Protein AF-A0A7X5L2N1-F1 (afdb_monomer)

Secondary structure (DSSP, 8-state):
-GGGTSPP-HHHHHHHHTT--S--PPPPGGGGSHHHHHHHHHHHHHHHHH--HHHHHHH-HHHHHHHHHHS----TTTTT-GGGS-HHHHHHHHHHHHHHHHHHHHHHHHHHTTTTTT--HHHHHHHHHHHHHHHHHHHHHHTSTTTTTTTHHHHHHHHHHHHHHHHHTTHHHHHHHHHHHHHHHHS-----------------------HHHHHHHHHHHHHHTTTSHHHHHHHHHHH----

Solvent-accessible surface area (backbone atoms only — not comparable to full-atom values): 13929 Å² total; per-residue (Å²): 120,66,76,54,76,49,78,75,53,51,67,61,35,49,59,51,38,75,69,62,76,92,69,80,72,67,83,35,77,56,74,75,37,71,54,41,43,52,51,49,51,47,49,52,61,46,42,75,75,70,60,49,71,65,55,39,72,76,58,20,64,42,33,53,45,44,40,58,35,54,47,83,61,56,50,87,83,44,60,92,48,76,90,52,64,58,64,69,60,48,51,50,42,43,52,49,52,38,51,52,54,33,45,54,50,47,51,44,60,39,22,64,61,24,70,38,65,80,60,51,68,69,48,55,51,51,47,51,50,43,50,54,50,34,52,50,53,39,51,58,40,39,73,39,101,52,27,82,82,39,33,34,56,44,53,51,39,52,55,52,42,51,55,51,47,38,59,68,68,38,40,70,60,52,53,50,52,52,50,52,52,53,52,62,69,69,48,81,76,76,86,71,88,68,94,70,80,91,72,84,72,76,71,80,68,58,74,29,68,41,60,69,62,52,48,55,51,51,53,51,36,36,69,39,30,87,45,29,44,40,59,29,45,50,52,52,63,73,63,52,81,85,122

Nearest PDB structures (foldseek):
  8to0-assembly1_b  TM=2.028E-01  e=7.915E+00  Mus musculus

pLDDT: mean 82.86, std 16.56, range [33.72, 98.69]

Mean predicted aligned error: 8.3 Å

Structure (mmCIF, N/CA/C/O backbone):
data_AF-A0A7X5L2N1-F1
#
_entry.id   AF-A0A7X5L2N1-F1
#
loop_
_atom_site.group_PDB
_atom_site.id
_atom_site.type_symbol
_atom_site.label_atom_id
_atom_site.label_alt_id
_atom_site.label_comp_id
_atom_site.label_asym_id
_atom_site.label_entity_id
_atom_site.label_seq_id
_atom_site.pdbx_PDB_ins_code
_atom_site.Cartn_x
_atom_site.Cartn_y
_atom_site.Cartn_z
_atom_site.occupancy
_atom_site.B_iso_or_equiv
_atom_site.auth_seq_id
_atom_site.auth_comp_id
_atom_site.auth_asym_id
_atom_site.auth_atom_id
_atom_site.pdbx_PDB_model_num
ATOM 1 N N . MET A 1 1 ? 4.883 -11.798 -14.244 1.00 58.28 1 MET A N 1
ATOM 2 C CA . MET A 1 1 ? 4.720 -10.540 -15.022 1.00 58.28 1 MET A CA 1
ATOM 3 C C . MET A 1 1 ? 3.244 -10.202 -15.152 1.00 58.28 1 MET A C 1
ATOM 5 O O . MET A 1 1 ? 2.875 -9.064 -14.893 1.00 58.28 1 MET A O 1
ATOM 9 N N . ASP A 1 2 ? 2.416 -11.198 -15.470 1.00 61.97 2 ASP A N 1
ATOM 10 C CA . ASP A 1 2 ? 0.971 -11.035 -15.673 1.00 61.97 2 ASP A CA 1
ATOM 11 C C . ASP A 1 2 ? 0.224 -10.557 -14.425 1.00 61.97 2 ASP A C 1
ATOM 13 O O . ASP A 1 2 ? -0.659 -9.710 -14.527 1.00 61.97 2 ASP A O 1
ATOM 17 N N . GLU A 1 3 ? 0.670 -10.965 -13.235 1.00 75.12 3 GLU A N 1
ATOM 18 C CA . GLU A 1 3 ? 0.112 -10.515 -11.954 1.00 75.12 3 GLU A CA 1
ATOM 19 C C . GLU A 1 3 ? 0.118 -8.992 -11.733 1.00 75.12 3 GLU A C 1
ATOM 21 O O . GLU A 1 3 ? -0.672 -8.487 -10.939 1.00 75.12 3 GLU A O 1
ATOM 26 N N . ILE A 1 4 ? 0.993 -8.237 -12.409 1.00 82.12 4 ILE A N 1
ATOM 27 C CA . ILE A 1 4 ? 1.023 -6.764 -12.320 1.00 82.12 4 ILE A CA 1
ATOM 28 C C . ILE A 1 4 ? -0.183 -6.150 -13.046 1.00 82.12 4 ILE A C 1
ATOM 30 O O . ILE A 1 4 ? -0.666 -5.075 -12.678 1.00 82.12 4 ILE A O 1
ATOM 34 N N . LEU A 1 5 ? -0.642 -6.811 -14.110 1.00 82.75 5 LEU A N 1
ATOM 35 C CA . LEU A 1 5 ? -1.713 -6.332 -14.978 1.00 82.75 5 LEU A CA 1
ATOM 36 C C . LEU A 1 5 ? -3.089 -6.820 -14.527 1.00 82.75 5 LEU A C 1
ATOM 38 O O . LEU A 1 5 ? -4.087 -6.198 -14.902 1.00 82.75 5 LEU A O 1
ATOM 42 N N . THR A 1 6 ? -3.145 -7.877 -13.715 1.00 85.94 6 THR A N 1
ATOM 43 C CA . THR A 1 6 ? -4.398 -8.368 -13.147 1.00 85.94 6 THR A CA 1
ATOM 44 C C . THR A 1 6 ? -4.961 -7.395 -12.102 1.00 85.94 6 THR A C 1
ATOM 46 O O . THR A 1 6 ? -4.208 -6.685 -11.416 1.00 85.94 6 THR A O 1
ATOM 49 N N . PRO A 1 7 ? -6.298 -7.305 -11.987 1.00 85.00 7 PRO A N 1
ATOM 50 C CA . PRO A 1 7 ? -6.942 -6.632 -10.866 1.00 85.00 7 PRO A CA 1
ATOM 51 C C . PRO A 1 7 ? -6.503 -7.221 -9.521 1.00 85.00 7 PRO A C 1
ATOM 53 O O . PRO A 1 7 ? -5.998 -8.342 -9.446 1.00 85.00 7 PRO A O 1
ATOM 56 N N . LEU A 1 8 ? -6.701 -6.452 -8.450 1.00 88.75 8 LEU A N 1
ATOM 57 C CA . LEU A 1 8 ? -6.576 -6.983 -7.097 1.00 88.75 8 LEU A CA 1
ATOM 58 C C . LEU A 1 8 ? -7.578 -8.138 -6.934 1.00 88.75 8 LEU A C 1
ATOM 60 O O . LEU A 1 8 ? -8.712 -8.025 -7.385 1.00 88.75 8 LEU A O 1
ATOM 64 N N . ASN A 1 9 ? -7.158 -9.236 -6.313 1.00 91.19 9 ASN A N 1
ATOM 65 C CA . ASN A 1 9 ? -8.031 -10.354 -5.970 1.00 91.19 9 ASN A CA 1
ATOM 66 C C . ASN A 1 9 ? -7.909 -10.593 -4.465 1.00 91.19 9 ASN A C 1
ATOM 68 O O . ASN A 1 9 ? -7.005 -11.293 -4.013 1.00 91.19 9 ASN A O 1
ATOM 72 N N . HIS A 1 10 ? -8.769 -9.940 -3.682 1.00 90.81 10 HIS A N 1
ATOM 73 C CA . HIS A 1 10 ? -8.670 -9.962 -2.222 1.00 90.81 10 HIS A CA 1
ATOM 74 C C . HIS A 1 10 ? -8.853 -11.383 -1.659 1.00 90.81 10 HIS A C 1
ATOM 76 O O . HIS A 1 10 ? -8.155 -11.748 -0.722 1.00 90.81 10 HIS A O 1
ATOM 82 N N . ARG A 1 11 ? -9.693 -12.223 -2.283 1.00 90.56 11 ARG A N 1
ATOM 83 C CA . ARG A 1 11 ? -9.924 -13.610 -1.841 1.00 90.56 11 ARG A CA 1
ATOM 84 C C . ARG A 1 11 ? -8.684 -14.475 -2.011 1.00 90.56 11 ARG A C 1
ATOM 86 O O . ARG A 1 11 ? -8.309 -15.221 -1.112 1.00 90.56 11 ARG A O 1
ATOM 93 N N . GLU A 1 12 ? -8.033 -14.360 -3.165 1.00 89.25 12 GLU A N 1
ATOM 94 C CA . GLU A 1 12 ? -6.758 -15.033 -3.417 1.00 89.25 12 GLU A CA 1
ATOM 95 C C . GLU A 1 12 ? -5.673 -14.532 -2.463 1.00 89.25 12 GLU A C 1
ATOM 97 O O . GLU A 1 12 ? -4.892 -15.334 -1.952 1.00 89.25 12 GLU A O 1
ATOM 102 N N . ILE A 1 13 ? -5.662 -13.226 -2.175 1.00 89.06 13 ILE A N 1
ATOM 103 C CA . ILE A 1 13 ? -4.716 -12.642 -1.228 1.00 89.06 13 ILE A CA 1
ATOM 104 C C . ILE A 1 13 ? -4.897 -13.225 0.167 1.00 89.06 13 ILE A C 1
ATOM 106 O O . ILE A 1 13 ? -3.939 -13.745 0.729 1.00 89.06 13 ILE A O 1
ATOM 110 N N . GLU A 1 14 ? -6.113 -13.206 0.706 1.00 87.94 14 GLU A N 1
ATOM 111 C CA . GLU A 1 14 ? -6.407 -13.762 2.029 1.00 87.94 14 GLU A CA 1
ATOM 112 C C . GLU A 1 14 ? -6.118 -15.266 2.093 1.00 87.94 14 GLU A C 1
ATOM 114 O O . GLU A 1 14 ? -5.539 -15.757 3.064 1.00 87.94 14 GLU A O 1
ATOM 119 N N . TYR A 1 15 ? -6.485 -16.011 1.046 1.00 89.12 15 TYR A N 1
ATOM 120 C CA . TYR A 1 15 ? -6.221 -17.444 0.960 1.00 89.12 15 TYR A CA 1
ATOM 121 C C . TYR A 1 15 ? -4.723 -17.759 0.989 1.00 89.12 15 TYR A C 1
ATOM 123 O O . TYR A 1 15 ? -4.286 -18.630 1.743 1.00 89.12 15 TYR A O 1
ATOM 131 N N . ASN A 1 16 ? -3.931 -17.046 0.186 1.00 87.94 16 ASN A N 1
ATOM 132 C CA . ASN A 1 16 ? -2.490 -17.249 0.116 1.00 87.94 16 ASN A CA 1
ATOM 133 C C . ASN A 1 16 ? -1.805 -16.761 1.394 1.00 87.94 16 ASN A C 1
ATOM 135 O O . ASN A 1 16 ? -0.966 -17.472 1.942 1.00 87.94 16 ASN A O 1
ATOM 139 N N . ALA A 1 17 ? -2.205 -15.603 1.921 1.00 85.62 17 ALA A N 1
ATOM 140 C CA . ALA A 1 17 ? -1.623 -15.015 3.120 1.00 85.62 17 ALA A CA 1
ATOM 141 C C . ALA A 1 17 ? -1.777 -15.906 4.361 1.00 85.62 17 ALA A C 1
ATOM 143 O O . ALA A 1 17 ? -0.850 -15.960 5.166 1.00 85.62 17 ALA A O 1
ATOM 144 N N . LYS A 1 18 ? -2.890 -16.645 4.492 1.00 84.62 18 LYS A N 1
ATOM 145 C CA . LYS A 1 18 ? -3.112 -17.628 5.573 1.00 84.62 18 LYS A CA 1
ATOM 146 C C . LYS A 1 18 ? -2.169 -18.835 5.513 1.00 84.62 18 LYS A C 1
ATOM 148 O O . LYS A 1 18 ? -1.965 -19.497 6.525 1.00 84.62 18 LYS A O 1
ATOM 153 N N . LYS A 1 19 ? -1.617 -19.147 4.337 1.00 85.19 19 LYS A N 1
ATOM 154 C CA . LYS A 1 19 ? -0.712 -20.288 4.121 1.00 85.19 19 LYS A CA 1
ATOM 155 C C . LYS A 1 19 ? 0.765 -19.926 4.218 1.00 85.19 19 LYS A C 1
ATOM 157 O O . LYS A 1 19 ? 1.605 -20.823 4.219 1.00 85.19 19 LYS A O 1
ATOM 162 N N . LEU A 1 20 ? 1.090 -18.637 4.239 1.00 81.81 20 LEU A N 1
ATOM 163 C CA . LEU A 1 20 ? 2.469 -18.181 4.332 1.00 81.81 20 LEU A CA 1
ATOM 164 C C . LEU A 1 20 ? 3.010 -18.448 5.743 1.00 81.81 20 LEU A C 1
ATOM 166 O O . LEU A 1 20 ? 2.423 -18.029 6.737 1.00 81.81 20 LEU A O 1
ATOM 170 N N . SER A 1 21 ? 4.153 -19.125 5.813 1.00 71.00 21 SER A N 1
ATOM 171 C CA . SER A 1 21 ? 4.959 -19.310 7.024 1.00 71.00 21 SER A CA 1
ATOM 172 C C . SER A 1 21 ? 6.306 -18.597 6.865 1.00 71.00 21 SER A C 1
ATOM 174 O O . SER A 1 21 ? 6.847 -18.587 5.761 1.00 71.00 21 SER A O 1
ATOM 176 N N . GLY A 1 22 ? 6.875 -18.048 7.945 1.00 63.72 22 GLY A N 1
ATOM 177 C CA . GLY A 1 22 ? 8.195 -17.389 7.918 1.00 63.72 22 GLY A CA 1
ATOM 178 C C . GLY A 1 22 ? 8.206 -15.991 7.282 1.00 63.72 22 GLY A C 1
ATOM 179 O O . GLY A 1 22 ? 9.245 -15.503 6.852 1.00 63.72 22 GLY A O 1
ATOM 180 N N . CYS A 1 23 ? 7.043 -15.350 7.192 1.00 67.38 23 CYS A N 1
ATOM 181 C CA . CYS A 1 23 ? 6.845 -14.012 6.639 1.00 67.38 23 CYS A CA 1
ATOM 182 C C . CYS A 1 23 ? 6.885 -12.937 7.740 1.00 67.38 23 CYS A C 1
ATOM 184 O O . CYS A 1 23 ? 5.941 -12.154 7.887 1.00 67.38 23 CYS A O 1
ATOM 186 N N . ASP A 1 24 ? 7.951 -12.930 8.537 1.00 79.69 24 ASP A N 1
ATOM 187 C CA . ASP A 1 24 ? 8.100 -12.000 9.656 1.00 79.69 24 ASP A CA 1
ATOM 188 C C . ASP A 1 24 ? 8.450 -10.609 9.116 1.00 79.69 24 ASP A C 1
ATOM 190 O O . ASP A 1 24 ? 9.612 -10.260 8.894 1.00 79.69 24 ASP A O 1
ATOM 194 N N . ILE A 1 25 ? 7.413 -9.817 8.838 1.00 84.25 25 ILE A N 1
ATOM 195 C CA . ILE A 1 25 ? 7.576 -8.395 8.544 1.00 84.25 25 ILE A CA 1
ATOM 196 C C . ILE A 1 25 ? 8.092 -7.740 9.831 1.00 84.25 25 ILE A C 1
ATOM 198 O O . ILE A 1 25 ? 7.445 -7.895 10.868 1.00 84.25 25 ILE A O 1
ATOM 202 N N . PRO A 1 26 ? 9.216 -7.000 9.793 1.00 85.75 26 PRO A N 1
ATOM 203 C CA . PRO A 1 26 ? 9.698 -6.281 10.960 1.00 85.75 26 PRO A CA 1
ATOM 204 C C . PRO A 1 26 ? 8.614 -5.379 11.541 1.00 85.75 26 PRO A C 1
ATOM 206 O O . PRO A 1 26 ? 7.886 -4.719 10.792 1.00 85.75 26 PRO A O 1
ATOM 209 N N . ASP A 1 27 ? 8.560 -5.307 12.870 1.00 80.44 27 ASP A N 1
ATOM 210 C CA . ASP A 1 27 ? 7.613 -4.437 13.550 1.00 80.44 27 ASP A CA 1
ATOM 211 C C . ASP A 1 27 ? 7.752 -3.005 13.042 1.00 80.44 27 ASP A C 1
ATOM 213 O O . ASP A 1 27 ? 8.809 -2.365 13.117 1.00 80.44 27 ASP A O 1
ATOM 217 N N . SER A 1 28 ? 6.637 -2.489 12.535 1.00 82.38 28 SER A N 1
ATOM 218 C CA . SER A 1 28 ? 6.531 -1.090 12.172 1.00 82.38 28 SER A CA 1
ATOM 219 C C . SER A 1 28 ? 6.857 -0.209 13.369 1.00 82.38 28 SER A C 1
ATOM 221 O O . SER A 1 28 ? 6.520 -0.534 14.510 1.00 82.38 28 SER A O 1
ATOM 223 N N . PHE A 1 29 ? 7.445 0.964 13.115 1.00 80.00 29 PHE A N 1
ATOM 224 C CA . PHE A 1 29 ? 7.686 1.958 14.167 1.00 80.00 29 PHE A CA 1
ATOM 225 C C . PHE A 1 29 ? 6.396 2.312 14.927 1.00 80.00 29 PHE A C 1
ATOM 227 O O . PHE A 1 29 ? 6.449 2.730 16.081 1.00 80.00 29 PHE A O 1
ATOM 234 N N . LEU A 1 30 ? 5.250 2.101 14.280 1.00 78.19 30 LEU A N 1
ATOM 235 C CA . LEU A 1 30 ? 3.920 2.245 14.840 1.00 78.19 30 LEU A CA 1
ATOM 236 C C . LEU A 1 30 ? 3.730 1.409 16.108 1.00 78.19 30 LEU A C 1
ATOM 238 O O . LEU A 1 30 ? 3.205 1.921 17.085 1.00 78.19 30 LEU A O 1
ATOM 242 N N . TYR A 1 31 ? 4.257 0.188 16.180 1.00 73.44 31 TYR A N 1
ATOM 243 C CA . TYR A 1 31 ? 4.130 -0.647 17.377 1.00 73.44 31 TYR A CA 1
ATOM 244 C C . TYR A 1 31 ? 4.977 -0.173 18.564 1.00 73.44 31 TYR A C 1
ATOM 246 O O . TYR A 1 31 ? 4.949 -0.813 19.611 1.00 73.44 31 TYR A O 1
ATOM 254 N N . LYS A 1 32 ? 5.723 0.936 18.453 1.00 78.50 32 LYS A N 1
ATOM 255 C CA . LYS A 1 32 ? 6.469 1.531 19.576 1.00 78.50 32 LYS A CA 1
ATOM 256 C C . LYS A 1 32 ? 5.635 2.507 20.415 1.00 78.50 32 LYS A C 1
ATOM 258 O O . LYS A 1 32 ? 6.048 2.819 21.525 1.00 78.50 32 LYS A O 1
ATOM 263 N N . SER A 1 33 ? 4.496 2.986 19.909 1.00 81.44 33 SER A N 1
ATOM 264 C CA . SER A 1 33 ? 3.595 3.908 20.619 1.00 81.44 33 SER A CA 1
ATOM 265 C C . SER A 1 33 ? 2.393 3.154 21.188 1.00 81.44 33 SER A C 1
ATOM 267 O O . SER A 1 33 ? 1.741 2.393 20.473 1.00 81.44 33 SER A O 1
ATOM 269 N N . ASP A 1 34 ? 2.060 3.401 22.456 1.00 83.50 34 ASP A N 1
ATOM 270 C CA . ASP A 1 34 ? 0.873 2.814 23.091 1.00 83.50 34 ASP A CA 1
ATOM 271 C C . ASP A 1 34 ? -0.421 3.273 22.406 1.00 83.50 34 ASP A C 1
ATOM 273 O O . ASP A 1 34 ? -1.343 2.484 22.217 1.00 83.50 34 ASP A O 1
ATOM 277 N N . GLN A 1 35 ? -0.473 4.528 21.950 1.00 82.38 35 GLN A N 1
ATOM 278 C CA . GLN A 1 35 ? -1.615 5.085 21.224 1.00 82.38 35 GLN A CA 1
ATOM 279 C C . GLN A 1 35 ? -1.808 4.421 19.858 1.00 82.38 35 GLN A C 1
ATOM 281 O O . GLN A 1 35 ? -2.935 4.171 19.435 1.00 82.38 35 GLN A O 1
ATOM 286 N N . ALA A 1 36 ? -0.710 4.125 19.165 1.00 83.38 36 ALA A N 1
ATOM 287 C CA . ALA A 1 36 ? -0.747 3.405 17.902 1.00 83.38 36 ALA A CA 1
ATOM 288 C C . ALA A 1 36 ? -1.234 1.961 18.089 1.00 83.38 36 ALA A C 1
ATOM 290 O O . ALA A 1 36 ? -2.089 1.513 17.329 1.00 83.38 36 ALA A O 1
ATOM 291 N N . ARG A 1 37 ? -0.755 1.256 19.129 1.00 84.81 37 ARG A N 1
ATOM 292 C CA . ARG A 1 37 ? -1.276 -0.075 19.490 1.00 84.81 37 ARG A CA 1
ATOM 293 C C . ARG A 1 37 ? -2.769 -0.016 19.784 1.00 84.81 37 ARG A C 1
ATOM 295 O O . ARG A 1 37 ? -3.522 -0.749 19.161 1.00 84.81 37 ARG A O 1
ATOM 302 N N . ALA A 1 38 ? -3.203 0.931 20.615 1.00 85.44 38 ALA A N 1
ATOM 303 C CA . ALA A 1 38 ? -4.615 1.117 20.933 1.00 85.44 38 ALA A CA 1
ATOM 304 C C . ALA A 1 38 ? -5.482 1.361 19.682 1.00 85.44 38 ALA A C 1
ATOM 306 O O . ALA A 1 38 ? -6.591 0.838 19.599 1.00 85.44 38 ALA A O 1
ATOM 307 N N . LEU A 1 39 ? -4.986 2.112 18.689 1.00 86.44 39 LEU A N 1
ATOM 308 C CA . LEU A 1 39 ? -5.696 2.311 17.423 1.00 86.44 39 LEU A CA 1
ATOM 309 C C . LEU A 1 39 ? -5.842 1.002 16.635 1.00 86.44 39 LEU A C 1
ATOM 311 O O . LEU A 1 39 ? -6.938 0.702 16.167 1.00 86.44 39 LEU A O 1
ATOM 315 N N . PHE A 1 40 ? -4.769 0.228 16.46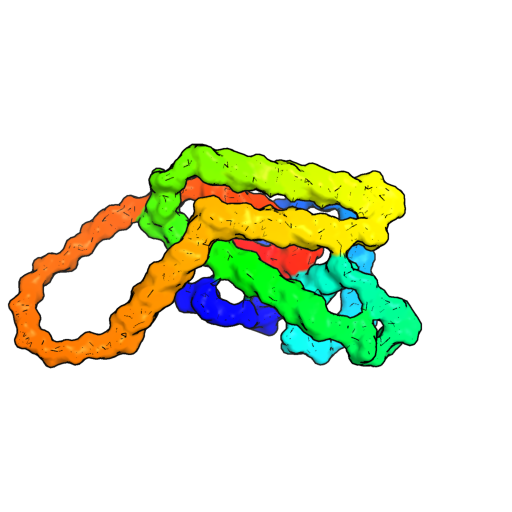8 1.00 87.44 40 PHE A N 1
ATOM 316 C CA . PHE A 1 40 ? -4.834 -1.020 15.697 1.00 87.44 40 PHE A CA 1
ATOM 317 C C . PHE A 1 40 ? -5.582 -2.132 16.437 1.00 87.44 40 PHE A C 1
ATOM 319 O O . PHE A 1 40 ? -6.314 -2.893 15.804 1.00 87.44 40 PHE A O 1
ATOM 326 N N . ASP A 1 41 ? -5.502 -2.165 17.767 1.00 87.25 41 ASP A N 1
ATOM 327 C CA . ASP A 1 41 ? -6.343 -3.017 18.606 1.00 87.25 41 ASP A CA 1
ATOM 328 C C . ASP A 1 41 ? -7.816 -2.645 18.435 1.00 87.25 41 ASP A C 1
ATOM 330 O O . ASP A 1 41 ? -8.656 -3.524 18.245 1.00 87.25 41 ASP A O 1
ATOM 334 N N . TRP A 1 42 ? -8.137 -1.348 18.413 1.00 87.12 42 TRP A N 1
ATOM 335 C CA . TRP A 1 42 ? -9.488 -0.875 18.125 1.00 87.12 42 TRP A CA 1
ATOM 336 C C . TRP A 1 42 ? -9.945 -1.292 16.720 1.00 87.12 42 TRP A C 1
ATOM 338 O O . TRP A 1 42 ? -11.057 -1.798 16.585 1.00 87.12 42 TRP A O 1
ATOM 348 N N . VAL A 1 43 ? -9.106 -1.171 15.682 1.00 88.69 43 VAL A N 1
ATOM 349 C CA . VAL A 1 43 ? -9.442 -1.642 14.321 1.00 88.69 43 VAL A CA 1
ATOM 350 C C . VAL A 1 43 ? -9.741 -3.142 14.324 1.00 88.69 43 VAL A C 1
ATOM 352 O O . VAL A 1 43 ? -10.732 -3.567 13.736 1.00 88.69 43 VAL A O 1
ATOM 355 N N . SER A 1 44 ? -8.921 -3.938 15.012 1.00 87.25 44 SER A N 1
ATOM 356 C CA . SER A 1 44 ? -9.102 -5.388 15.126 1.00 87.25 44 SER A CA 1
ATOM 357 C C . SER A 1 44 ? -10.405 -5.754 15.849 1.00 87.25 44 SER A C 1
ATOM 359 O O . SER A 1 44 ? -11.197 -6.550 15.345 1.00 87.25 44 SER A O 1
ATOM 361 N N . GLN A 1 45 ? -10.671 -5.119 16.996 1.00 86.75 45 GLN A N 1
ATOM 362 C CA . GLN A 1 45 ? -11.858 -5.370 17.819 1.00 86.75 45 GLN A CA 1
ATOM 363 C C . GLN A 1 45 ? -13.160 -4.897 17.170 1.00 86.75 45 GLN A C 1
ATOM 365 O O . GLN A 1 45 ? -14.199 -5.517 17.372 1.00 86.75 45 GLN A O 1
ATOM 370 N N . ASN A 1 46 ? -13.140 -3.786 16.433 1.00 85.06 46 ASN A N 1
ATOM 371 C CA . ASN A 1 46 ? -14.328 -3.323 15.717 1.00 85.06 46 ASN A CA 1
ATOM 372 C C . ASN A 1 46 ? -14.543 -4.156 14.460 1.00 85.06 46 ASN A C 1
ATOM 374 O O . ASN A 1 46 ? -15.667 -4.571 14.208 1.00 85.06 46 ASN A O 1
ATOM 378 N N . GLY A 1 47 ? -13.472 -4.471 13.726 1.00 86.06 47 GLY A N 1
ATOM 379 C CA . GLY A 1 47 ? -13.536 -5.336 12.554 1.00 86.06 47 GLY A CA 1
ATOM 380 C C . GLY A 1 47 ? -14.176 -6.689 12.855 1.00 86.06 47 GLY A C 1
ATOM 381 O O . GLY A 1 47 ? -15.082 -7.098 12.143 1.00 86.06 47 GLY A O 1
ATOM 382 N N . SER A 1 48 ? -13.806 -7.342 13.961 1.00 84.06 48 SER A N 1
ATOM 383 C CA . SER A 1 48 ? -14.409 -8.627 14.352 1.00 84.06 48 SER A CA 1
ATOM 384 C C . SER A 1 48 ? -15.900 -8.555 14.703 1.00 84.06 48 SER A C 1
ATOM 386 O O . SER A 1 48 ? -16.562 -9.589 14.717 1.00 84.06 48 SER A O 1
ATOM 388 N N . LYS A 1 49 ? -16.431 -7.363 14.997 1.00 83.94 49 LYS A N 1
ATOM 389 C CA . LYS A 1 49 ? -17.856 -7.145 15.277 1.00 83.94 49 LYS A CA 1
ATOM 390 C C . LYS A 1 49 ? -18.658 -6.771 14.031 1.00 83.94 49 LYS A C 1
ATOM 392 O O . LYS A 1 49 ? -19.835 -7.103 13.968 1.00 83.94 49 LYS A O 1
ATOM 397 N N . VAL A 1 50 ? -18.051 -6.026 13.104 1.00 83.75 50 VAL A N 1
ATOM 398 C CA . VAL A 1 50 ? -18.767 -5.344 12.007 1.00 83.75 50 VAL A CA 1
ATOM 399 C C . VAL A 1 50 ? -18.451 -5.886 10.615 1.00 83.75 50 VAL A C 1
ATOM 401 O O . VAL A 1 50 ? -19.140 -5.519 9.671 1.00 83.75 50 VAL A O 1
ATOM 404 N N . PHE A 1 51 ? -17.413 -6.712 10.456 1.00 89.06 51 PHE A N 1
ATOM 405 C CA . PHE A 1 51 ? -17.093 -7.353 9.179 1.00 89.06 51 PHE A CA 1
ATOM 406 C C . PHE A 1 51 ? -17.818 -8.697 9.105 1.00 89.06 51 PHE A C 1
ATOM 408 O O . PHE A 1 51 ? -17.328 -9.697 9.630 1.00 89.06 51 PHE A O 1
ATOM 415 N N . ASP A 1 52 ? -18.995 -8.706 8.488 1.00 88.12 52 ASP A N 1
ATOM 416 C CA . ASP A 1 52 ? -19.687 -9.949 8.154 1.00 88.12 52 ASP A CA 1
ATOM 417 C C . ASP A 1 52 ? -19.065 -10.645 6.928 1.00 88.12 52 ASP A C 1
ATOM 419 O O . ASP A 1 52 ? -18.186 -10.106 6.243 1.00 88.12 52 ASP A O 1
ATOM 423 N N . ASP A 1 53 ? -19.506 -11.879 6.678 1.00 90.06 53 ASP A N 1
ATOM 424 C CA . ASP A 1 53 ? -18.972 -12.716 5.603 1.00 90.06 53 ASP A CA 1
ATOM 425 C C . ASP A 1 53 ? -19.215 -12.108 4.213 1.00 90.06 53 ASP A C 1
ATOM 427 O O . ASP A 1 53 ? -18.358 -12.256 3.340 1.00 90.06 53 ASP A O 1
ATOM 431 N N . ASP A 1 54 ? -20.324 -11.391 4.007 1.00 89.12 54 ASP A N 1
ATOM 432 C CA . ASP A 1 54 ? -20.665 -10.777 2.720 1.00 89.12 54 ASP A CA 1
ATOM 433 C C . ASP A 1 54 ? -19.743 -9.584 2.424 1.00 89.12 54 ASP A C 1
ATOM 435 O O . ASP A 1 54 ? -19.142 -9.506 1.350 1.00 89.12 54 ASP A O 1
ATOM 439 N N . LEU A 1 55 ? -19.511 -8.704 3.404 1.00 88.88 55 LEU A N 1
ATOM 440 C CA . LEU A 1 55 ? -18.563 -7.592 3.285 1.00 88.88 55 LEU A CA 1
ATOM 441 C C . LEU A 1 55 ? -17.134 -8.081 3.034 1.00 88.88 55 LEU A C 1
ATOM 443 O O . LEU A 1 55 ? -16.417 -7.520 2.197 1.00 88.88 55 LEU A O 1
ATOM 447 N N . ILE A 1 56 ? -16.702 -9.123 3.749 1.00 91.44 56 ILE A N 1
ATOM 448 C CA . ILE A 1 56 ? -15.383 -9.733 3.537 1.00 91.44 56 ILE A CA 1
ATOM 449 C C . ILE A 1 56 ? -15.313 -10.339 2.132 1.00 91.44 56 ILE A C 1
ATOM 451 O O . ILE A 1 56 ? -14.312 -10.161 1.436 1.00 91.44 56 ILE A O 1
ATOM 455 N N . MET A 1 57 ? -16.376 -11.013 1.694 1.00 90.50 57 MET A N 1
ATOM 456 C CA . MET A 1 57 ? -16.462 -11.637 0.380 1.00 90.50 57 MET A CA 1
ATOM 457 C C . MET A 1 57 ? -16.444 -10.618 -0.772 1.00 90.50 57 MET A C 1
ATOM 459 O O . MET A 1 57 ? -15.930 -10.946 -1.850 1.00 90.50 57 MET A O 1
ATOM 463 N N . ASP A 1 58 ? -16.981 -9.418 -0.570 1.00 90.00 58 ASP A N 1
ATOM 464 C CA . ASP A 1 58 ? -17.073 -8.382 -1.601 1.00 90.00 58 ASP A CA 1
ATOM 465 C C . ASP A 1 58 ? -15.841 -7.467 -1.643 1.00 90.00 58 ASP A C 1
ATOM 467 O O . ASP A 1 58 ? -15.341 -7.136 -2.725 1.00 90.00 58 ASP A O 1
ATOM 471 N N . TYR A 1 59 ? -15.301 -7.088 -0.480 1.00 90.31 59 TYR A N 1
ATOM 472 C CA . TYR A 1 59 ? -14.251 -6.066 -0.381 1.00 90.31 59 TYR A CA 1
ATOM 473 C C . TYR A 1 59 ? -12.912 -6.590 0.151 1.00 90.31 59 TYR A C 1
ATOM 475 O O . TYR A 1 59 ? -11.860 -6.034 -0.188 1.00 90.31 59 TYR A O 1
ATOM 483 N N . GLY A 1 60 ? -12.927 -7.663 0.941 1.00 93.19 60 GLY A N 1
ATOM 484 C CA . GLY A 1 60 ? -11.764 -8.196 1.645 1.00 93.19 60 GLY A CA 1
ATOM 485 C C . GLY A 1 60 ? -11.394 -7.417 2.909 1.00 93.19 60 GLY A C 1
ATOM 486 O O . GLY A 1 60 ? -11.575 -6.202 3.023 1.00 93.19 60 GLY A O 1
ATOM 487 N N . THR A 1 61 ? -10.796 -8.122 3.863 1.00 93.94 61 THR A N 1
ATOM 488 C CA . THR A 1 61 ? -10.557 -7.645 5.230 1.00 93.94 61 THR A CA 1
ATOM 489 C C . THR A 1 61 ? -9.624 -6.431 5.284 1.00 93.94 61 THR A C 1
ATOM 491 O O . THR A 1 61 ? -9.857 -5.496 6.046 1.00 93.94 61 THR A O 1
ATOM 494 N N . ASP A 1 62 ? -8.580 -6.394 4.452 1.00 95.62 62 ASP A N 1
ATOM 495 C CA . ASP A 1 62 ? -7.647 -5.257 4.384 1.00 95.62 62 ASP A CA 1
ATOM 496 C C . ASP A 1 62 ? -8.321 -3.966 3.881 1.00 95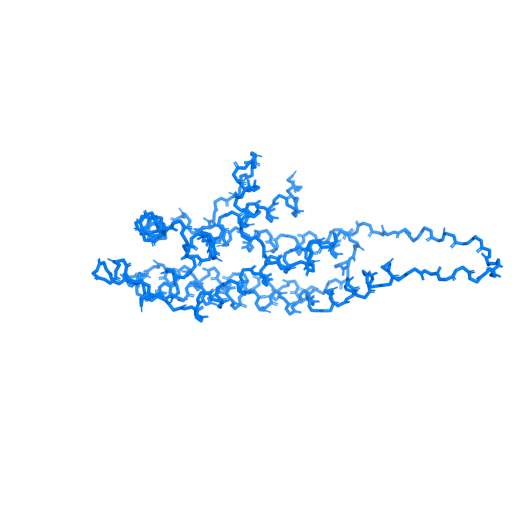.62 62 ASP A C 1
ATOM 498 O O . ASP A 1 62 ? -7.999 -2.870 4.345 1.00 95.62 62 ASP A O 1
ATOM 502 N N . CYS A 1 63 ? -9.285 -4.079 2.960 1.00 94.88 63 CYS A N 1
ATOM 503 C CA . CYS A 1 63 ? -10.066 -2.936 2.482 1.00 94.88 63 CYS A CA 1
ATOM 504 C C . CYS A 1 63 ? -10.948 -2.379 3.606 1.00 94.88 63 CYS A C 1
ATOM 506 O O . CYS A 1 63 ? -10.948 -1.174 3.865 1.00 94.88 63 CYS A O 1
ATOM 508 N N . LEU A 1 64 ? -11.633 -3.271 4.326 1.00 92.75 64 LEU A N 1
ATOM 509 C CA . LEU A 1 64 ? -12.512 -2.914 5.437 1.00 92.75 64 LEU A CA 1
ATOM 510 C C . LEU A 1 64 ? -11.738 -2.285 6.611 1.00 92.75 64 LEU A C 1
ATOM 512 O O . LEU A 1 64 ? -12.184 -1.290 7.184 1.00 92.75 64 LEU A O 1
ATOM 516 N N . ARG A 1 65 ? -10.536 -2.782 6.936 1.00 93.06 65 ARG A N 1
ATOM 517 C CA . ARG A 1 65 ? -9.649 -2.169 7.949 1.00 93.06 65 ARG A CA 1
ATOM 518 C C . ARG A 1 65 ? -9.253 -0.739 7.585 1.00 93.06 65 ARG A C 1
ATOM 520 O O . ARG A 1 65 ? -9.296 0.144 8.440 1.00 93.06 65 ARG A O 1
ATOM 527 N N . LEU A 1 66 ? -8.884 -0.499 6.324 1.00 93.19 66 LEU A N 1
ATOM 528 C CA . LEU A 1 66 ? -8.584 0.850 5.838 1.00 93.19 66 LEU A CA 1
ATOM 529 C C . LEU A 1 66 ? -9.813 1.757 5.873 1.00 93.19 66 LEU A C 1
ATOM 531 O O . LEU A 1 66 ? -9.688 2.920 6.251 1.00 93.19 66 LEU A O 1
ATOM 535 N N . TYR A 1 67 ? -10.990 1.228 5.536 1.00 91.38 67 TYR A N 1
ATOM 536 C CA . TYR A 1 67 ? -12.243 1.972 5.622 1.00 91.38 67 TYR A CA 1
ATOM 537 C C . TYR A 1 67 ? -12.521 2.447 7.054 1.00 91.38 67 TYR A C 1
ATOM 539 O O . TYR A 1 67 ? -12.780 3.633 7.250 1.00 91.38 67 TYR A O 1
ATOM 547 N N . LEU A 1 68 ? -12.362 1.577 8.063 1.00 88.38 68 LEU A N 1
ATOM 548 C CA . LEU A 1 68 ? -12.516 1.956 9.477 1.00 88.38 68 LEU A CA 1
ATOM 549 C C . LEU A 1 68 ? -11.576 3.093 9.903 1.00 88.38 68 LEU A C 1
ATOM 551 O O . LEU A 1 68 ? -11.903 3.871 10.801 1.00 88.38 68 LEU A O 1
ATOM 555 N N . LEU A 1 69 ? -10.402 3.192 9.280 1.00 88.19 69 LEU A N 1
ATOM 556 C CA . LEU A 1 69 ? -9.431 4.254 9.534 1.00 88.19 69 LEU A CA 1
ATOM 557 C C . LEU A 1 69 ? -9.680 5.521 8.720 1.00 88.19 69 LEU A C 1
ATOM 559 O O . LEU A 1 69 ? -9.079 6.540 9.037 1.00 88.19 69 LEU A O 1
ATOM 563 N N . PHE A 1 70 ? -10.514 5.483 7.686 1.00 82.62 70 PHE A N 1
ATOM 564 C CA . PHE A 1 70 ? -10.737 6.621 6.800 1.00 82.62 70 PHE A CA 1
ATOM 565 C C . PHE A 1 70 ? -12.078 7.307 7.055 1.00 82.62 70 PHE A C 1
ATOM 567 O O . PHE A 1 70 ? -12.110 8.524 7.216 1.00 82.62 70 PHE A O 1
ATOM 574 N N . GLU A 1 71 ? -13.161 6.540 7.154 1.00 69.44 71 GLU A N 1
ATOM 575 C CA . GLU A 1 71 ? -14.507 7.070 7.361 1.00 69.44 71 GLU A CA 1
ATOM 576 C C . GLU A 1 71 ? -15.023 6.809 8.773 1.00 69.44 71 GLU A C 1
ATOM 578 O O . GLU A 1 71 ? -14.503 5.970 9.520 1.00 69.44 71 GLU A O 1
ATOM 583 N N . ASN A 1 72 ? -16.052 7.565 9.168 1.00 58.62 72 ASN A N 1
ATOM 584 C CA . ASN A 1 72 ? -16.794 7.267 10.386 1.00 58.62 72 ASN A CA 1
ATOM 585 C C . ASN A 1 72 ? -17.376 5.858 10.289 1.00 58.62 72 ASN A C 1
ATOM 587 O O . ASN A 1 72 ? -18.227 5.584 9.449 1.00 58.62 72 ASN A O 1
ATOM 591 N N . THR A 1 73 ? -16.885 4.979 11.163 1.00 55.00 73 THR A N 1
ATOM 592 C CA . THR A 1 73 ? -17.474 3.678 11.471 1.00 55.00 73 THR A CA 1
ATOM 593 C C . THR A 1 73 ? -18.996 3.811 11.523 1.00 55.00 73 THR A C 1
ATOM 595 O O . THR A 1 73 ? -19.470 4.773 12.143 1.00 55.00 73 THR A O 1
ATOM 598 N N . PRO A 1 74 ? -19.763 2.869 10.944 1.00 53.75 74 PRO A N 1
ATOM 599 C CA . PRO A 1 74 ? -21.166 2.705 11.305 1.00 53.75 74 PRO A CA 1
ATOM 600 C C . PRO A 1 74 ? -21.300 2.792 12.825 1.00 53.75 74 PRO A C 1
ATOM 602 O O . PRO A 1 74 ? -20.544 2.129 13.543 1.00 53.75 74 PRO A O 1
ATOM 605 N N . LYS A 1 75 ? -22.178 3.652 13.354 1.00 55.19 75 LYS A N 1
ATOM 606 C CA . LYS A 1 75 ? -22.352 3.695 14.811 1.00 55.19 75 LYS A CA 1
ATOM 607 C C . LYS A 1 75 ? -22.823 2.315 15.268 1.00 55.19 75 LYS A C 1
ATOM 609 O O . LYS A 1 75 ? -23.471 1.597 14.516 1.00 55.19 75 LYS A O 1
ATOM 614 N N . GLU A 1 76 ? -22.545 1.957 16.517 1.00 50.69 76 GLU A N 1
ATOM 615 C CA . GLU A 1 76 ? -22.916 0.651 17.093 1.00 50.69 76 GLU A CA 1
ATOM 616 C C . GLU A 1 76 ? -24.438 0.367 17.013 1.00 50.69 76 GLU A C 1
ATOM 618 O O . GLU A 1 76 ? -24.853 -0.781 17.108 1.00 50.69 76 GLU A O 1
ATOM 623 N N . HIS A 1 77 ? -25.261 1.401 16.772 1.00 51.44 77 HIS A N 1
ATOM 624 C CA . HIS A 1 77 ? -26.707 1.313 16.522 1.00 51.44 77 HIS A CA 1
ATOM 625 C C . HIS A 1 77 ? -27.129 1.325 15.036 1.00 51.44 77 HIS A C 1
ATOM 627 O O . HIS A 1 77 ? -28.297 1.073 14.754 1.00 51.44 77 HIS A O 1
ATOM 633 N N . ASP A 1 78 ? -26.209 1.598 14.107 1.00 52.97 78 ASP A N 1
ATOM 634 C CA . ASP A 1 78 ? -26.431 1.565 12.651 1.00 52.97 78 ASP A CA 1
ATOM 635 C C . ASP A 1 78 ? -25.990 0.216 12.035 1.00 52.97 78 ASP A C 1
ATOM 637 O O . ASP A 1 78 ? -26.364 -0.125 10.913 1.00 52.97 78 ASP A O 1
ATOM 641 N N . ALA A 1 79 ? -25.227 -0.590 12.782 1.00 49.28 79 ALA A N 1
ATOM 642 C CA . ALA A 1 79 ? -24.976 -1.995 12.472 1.00 49.28 79 ALA A CA 1
ATOM 643 C C . ALA A 1 79 ? -26.161 -2.839 13.001 1.00 49.28 79 ALA A C 1
ATOM 645 O O . ALA A 1 79 ? -26.396 -2.839 14.210 1.00 49.28 79 ALA A O 1
ATOM 646 N N . PRO A 1 80 ? -26.943 -3.522 12.138 1.00 51.59 80 PRO A N 1
ATOM 647 C CA . PRO A 1 80 ? -26.427 -4.303 11.017 1.00 51.59 80 PRO A CA 1
ATOM 648 C C . PRO A 1 80 ? -27.067 -3.946 9.662 1.00 51.59 80 PRO A C 1
ATOM 650 O O . PRO A 1 80 ? -27.293 -4.835 8.845 1.00 51.59 80 PRO A O 1
ATOM 653 N N . PHE A 1 81 ? -27.414 -2.680 9.406 1.00 50.06 81 PHE A N 1
ATOM 654 C CA . PHE A 1 81 ? -28.009 -2.317 8.118 1.00 50.06 81 PHE A CA 1
ATOM 655 C C . PHE A 1 81 ? -26.954 -1.751 7.162 1.00 50.06 81 PHE A C 1
ATOM 657 O O . PHE A 1 81 ? -26.210 -0.820 7.485 1.00 50.06 81 PHE A O 1
ATOM 664 N N . TYR A 1 82 ? -26.935 -2.324 5.953 1.00 50.06 82 TYR A N 1
ATOM 665 C CA . TYR A 1 82 ? -26.139 -1.931 4.782 1.00 50.06 82 TYR A CA 1
ATOM 666 C C . TYR A 1 82 ? -26.107 -0.410 4.521 1.00 50.06 82 TYR A C 1
ATOM 668 O O . TYR A 1 82 ? -25.160 0.087 3.923 1.00 50.06 82 TYR A O 1
ATOM 676 N N . GLU A 1 83 ? -27.098 0.344 5.009 1.00 50.75 83 GLU A N 1
ATOM 677 C CA . GLU A 1 83 ? -27.249 1.795 4.815 1.00 50.75 83 GLU A CA 1
ATOM 678 C C . GLU A 1 83 ? -26.120 2.651 5.422 1.00 50.75 83 GLU A C 1
ATOM 680 O O . GLU A 1 83 ? -26.011 3.837 5.113 1.00 50.75 83 GLU A O 1
ATOM 685 N N . SER A 1 84 ? -25.262 2.069 6.264 1.00 64.38 84 SER A N 1
ATOM 686 C CA . SER A 1 84 ? -24.153 2.777 6.915 1.00 64.38 84 SER A CA 1
ATOM 687 C C . SER A 1 84 ? -22.806 2.687 6.180 1.00 64.38 84 SER A C 1
ATOM 689 O O . SER A 1 84 ? -21.906 3.485 6.462 1.00 64.38 84 SER A O 1
ATOM 691 N N . TRP A 1 85 ? -22.643 1.758 5.231 1.00 79.06 85 TRP A N 1
ATOM 692 C CA . TRP A 1 85 ? -21.392 1.586 4.486 1.00 79.06 85 TRP A CA 1
ATOM 693 C C . TRP A 1 85 ? -21.421 2.370 3.178 1.00 79.06 85 TRP A C 1
ATOM 695 O O . TRP A 1 85 ? -22.257 2.153 2.306 1.00 79.06 85 TRP A O 1
ATOM 705 N N . ASN A 1 86 ? -20.470 3.285 3.013 1.00 85.69 86 ASN A N 1
ATOM 706 C CA . ASN A 1 86 ? -20.356 4.067 1.793 1.00 85.69 86 ASN A CA 1
ATOM 707 C C . ASN A 1 86 ? -19.571 3.278 0.733 1.00 85.69 86 ASN A C 1
ATOM 709 O O . ASN A 1 86 ? -18.338 3.220 0.773 1.00 85.69 86 ASN A O 1
ATOM 713 N N . GLU A 1 87 ? -20.288 2.711 -0.239 1.00 86.50 87 GLU A N 1
ATOM 714 C CA . GLU A 1 87 ? -19.709 1.948 -1.355 1.00 86.50 87 GLU A CA 1
ATOM 715 C C . GLU A 1 87 ? -18.640 2.734 -2.127 1.00 86.50 87 GLU A C 1
ATOM 717 O O . GLU A 1 87 ? -17.611 2.178 -2.501 1.00 86.50 87 GLU A O 1
ATOM 722 N N . GLY A 1 88 ? -18.831 4.042 -2.327 1.00 87.88 88 GLY A N 1
ATOM 723 C CA . GLY A 1 88 ? -17.857 4.887 -3.022 1.00 87.88 88 GLY A CA 1
ATOM 724 C C . GLY A 1 88 ? -16.537 5.019 -2.259 1.00 87.88 88 GLY A C 1
ATOM 725 O O . GLY A 1 88 ? -15.457 4.964 -2.854 1.00 87.88 88 GLY A O 1
ATOM 726 N N . ALA A 1 89 ? -16.600 5.147 -0.933 1.00 87.81 89 ALA A N 1
ATOM 727 C CA . ALA A 1 89 ? -15.409 5.172 -0.089 1.00 87.81 89 ALA A CA 1
ATOM 728 C C . ALA A 1 89 ? -14.721 3.794 -0.031 1.00 87.81 89 ALA A C 1
ATOM 730 O O . ALA A 1 89 ? -13.492 3.732 -0.131 1.00 87.81 89 ALA A O 1
ATOM 731 N N . LEU A 1 90 ? -15.484 2.694 0.032 1.00 90.56 90 LEU A N 1
ATOM 732 C CA . LEU A 1 90 ? -14.956 1.326 -0.081 1.00 90.56 90 LEU A CA 1
ATOM 733 C C . LEU A 1 90 ? -14.260 1.091 -1.428 1.00 90.56 90 LEU A C 1
ATOM 735 O O . LEU A 1 90 ? -13.126 0.611 -1.468 1.00 90.56 90 LEU A O 1
ATOM 739 N N . GLU A 1 91 ? -14.880 1.502 -2.537 1.00 91.38 91 GLU A N 1
ATOM 740 C CA . GLU A 1 91 ? -14.280 1.416 -3.870 1.00 91.38 91 GLU A CA 1
ATOM 741 C C . GLU A 1 91 ? -12.975 2.232 -3.942 1.00 91.38 91 GLU A C 1
ATOM 743 O O . GLU A 1 91 ? -11.979 1.795 -4.531 1.00 91.38 91 GLU A O 1
ATOM 748 N N . GLY A 1 92 ? -12.943 3.399 -3.291 1.00 92.69 92 GLY A N 1
ATOM 749 C CA . GLY A 1 92 ? -11.743 4.218 -3.131 1.00 92.69 92 GLY A CA 1
ATOM 750 C C . GLY A 1 92 ? -10.602 3.481 -2.422 1.00 92.69 92 GLY A C 1
ATOM 751 O O . GLY A 1 92 ? -9.472 3.467 -2.928 1.00 92.69 92 GLY A O 1
ATOM 752 N N . MET A 1 93 ? -10.890 2.819 -1.295 1.00 94.12 93 MET A N 1
ATOM 753 C CA . MET A 1 93 ? -9.908 2.011 -0.555 1.00 94.12 93 MET A CA 1
ATOM 754 C C . MET A 1 93 ? -9.422 0.816 -1.376 1.00 94.12 93 MET A C 1
ATOM 756 O O . MET A 1 93 ? -8.216 0.560 -1.455 1.00 94.12 93 MET A O 1
ATOM 760 N N . TYR A 1 94 ? -10.330 0.139 -2.076 1.00 94.00 94 TYR A N 1
ATOM 761 C CA . TYR A 1 94 ? -9.995 -0.992 -2.933 1.00 94.00 94 TYR A CA 1
ATOM 762 C C . TYR A 1 94 ? -9.069 -0.583 -4.091 1.00 94.00 94 TYR A C 1
ATOM 764 O O . TYR A 1 94 ? -8.038 -1.216 -4.349 1.00 94.00 94 TYR A O 1
ATOM 772 N N . LYS A 1 95 ? -9.369 0.543 -4.755 1.00 95.19 95 LYS A N 1
ATOM 773 C CA . LYS A 1 95 ? -8.505 1.138 -5.790 1.00 95.19 95 LYS A CA 1
ATOM 774 C C . LYS A 1 95 ? -7.143 1.529 -5.223 1.00 95.19 95 LYS A C 1
ATOM 776 O O . LYS A 1 95 ? -6.122 1.309 -5.880 1.00 95.19 95 LYS A O 1
ATOM 781 N N . PHE A 1 96 ? -7.098 2.097 -4.018 1.00 96.88 96 PHE A N 1
ATOM 782 C CA . PHE A 1 96 ? -5.844 2.414 -3.338 1.00 96.88 96 PHE A CA 1
ATOM 783 C C . PHE A 1 96 ? -4.9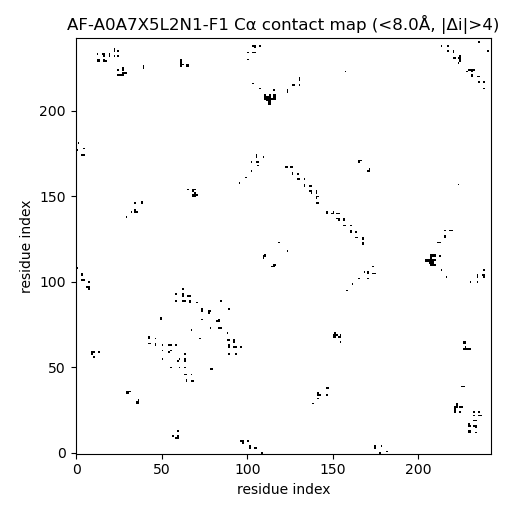82 1.162 -3.108 1.00 96.88 96 PHE A C 1
ATOM 785 O O . PHE A 1 96 ? -3.827 1.160 -3.541 1.00 96.88 96 PHE A O 1
ATOM 792 N N . LEU A 1 97 ? -5.544 0.080 -2.560 1.00 97.69 97 LEU A N 1
ATOM 793 C CA . LEU A 1 97 ? -4.844 -1.200 -2.383 1.00 97.69 97 LEU A CA 1
ATOM 794 C C . LEU A 1 97 ? -4.349 -1.783 -3.713 1.00 97.69 97 LEU A C 1
ATOM 796 O O . LEU A 1 97 ? -3.203 -2.225 -3.817 1.00 97.69 97 LEU A O 1
ATOM 800 N N . GLY A 1 98 ? -5.168 -1.721 -4.767 1.00 97.00 98 GLY A N 1
ATOM 801 C CA . GLY A 1 98 ? -4.775 -2.162 -6.106 1.00 97.00 98 GLY A CA 1
ATOM 802 C C . GLY A 1 98 ? -3.594 -1.369 -6.679 1.00 97.00 98 GLY A C 1
ATOM 803 O O . GLY A 1 98 ? -2.676 -1.951 -7.267 1.00 97.00 98 GLY A O 1
ATOM 804 N N . ARG A 1 99 ? -3.572 -0.043 -6.481 1.00 97.75 99 ARG A N 1
ATOM 805 C CA . ARG A 1 99 ? -2.445 0.822 -6.878 1.00 97.75 99 ARG A CA 1
ATOM 806 C C . ARG A 1 99 ? -1.185 0.522 -6.071 1.00 97.75 99 ARG A C 1
ATOM 808 O O . ARG A 1 99 ? -0.105 0.469 -6.660 1.00 97.75 99 ARG A O 1
ATOM 815 N N . TYR A 1 100 ? -1.326 0.312 -4.765 1.00 98.31 100 TYR A N 1
ATOM 816 C CA . TYR A 1 100 ? -0.235 -0.056 -3.868 1.00 98.31 100 TYR A CA 1
ATOM 817 C C . TYR A 1 100 ? 0.402 -1.395 -4.269 1.00 98.31 100 TYR A C 1
ATOM 819 O O . TYR A 1 100 ? 1.600 -1.432 -4.558 1.00 98.31 100 TYR A O 1
ATOM 827 N N . ARG A 1 101 ? -0.405 -2.457 -4.426 1.00 97.31 101 ARG A N 1
ATOM 828 C CA . ARG A 1 101 ? 0.044 -3.766 -4.933 1.00 97.31 101 ARG A CA 1
ATOM 829 C C . ARG A 1 101 ? 0.807 -3.615 -6.243 1.00 97.31 101 ARG A C 1
ATOM 831 O O . ARG A 1 101 ? 1.937 -4.078 -6.373 1.00 97.31 101 ARG A O 1
ATOM 838 N N . ARG A 1 102 ? 0.203 -2.931 -7.218 1.00 96.81 102 ARG A N 1
ATOM 839 C CA . ARG A 1 102 ? 0.797 -2.745 -8.547 1.00 96.81 102 ARG A CA 1
ATOM 840 C C . ARG A 1 102 ? 2.124 -1.999 -8.490 1.00 96.81 102 ARG A C 1
ATOM 842 O O . ARG A 1 102 ? 3.038 -2.373 -9.216 1.00 96.81 102 ARG A O 1
ATOM 849 N N . MET A 1 103 ? 2.230 -0.968 -7.651 1.00 97.75 103 MET A N 1
ATOM 850 C CA . MET A 1 103 ? 3.462 -0.199 -7.474 1.00 97.75 103 MET A CA 1
ATOM 851 C C . MET A 1 103 ? 4.607 -1.099 -7.000 1.00 97.75 103 MET A C 1
ATOM 853 O O . MET A 1 103 ? 5.650 -1.121 -7.646 1.00 97.75 103 MET A O 1
ATOM 857 N N . ILE A 1 104 ? 4.395 -1.872 -5.928 1.00 97.50 104 ILE A N 1
ATOM 858 C CA . ILE A 1 104 ? 5.426 -2.754 -5.361 1.00 97.50 104 ILE A CA 1
ATOM 859 C C . ILE A 1 104 ? 5.850 -3.829 -6.371 1.00 97.50 104 ILE A C 1
ATOM 861 O O . ILE A 1 104 ? 7.042 -3.997 -6.633 1.00 97.50 104 ILE A O 1
ATOM 865 N N . LEU A 1 105 ? 4.886 -4.517 -6.992 1.00 95.25 105 LEU A N 1
ATOM 866 C CA . LEU A 1 105 ? 5.175 -5.582 -7.956 1.00 95.25 105 LEU A CA 1
ATOM 867 C C . LEU A 1 105 ? 5.901 -5.058 -9.203 1.00 95.25 105 LEU A C 1
ATOM 869 O O . LEU A 1 105 ? 6.875 -5.660 -9.657 1.00 95.25 105 LEU A O 1
ATOM 873 N N . ALA A 1 106 ? 5.448 -3.928 -9.755 1.00 95.06 106 ALA A N 1
ATOM 874 C CA . ALA A 1 106 ? 6.066 -3.326 -10.931 1.00 95.06 106 ALA A CA 1
ATOM 875 C C . ALA A 1 106 ? 7.488 -2.842 -10.635 1.00 95.06 106 ALA A C 1
ATOM 877 O O . ALA A 1 106 ? 8.387 -3.127 -11.426 1.00 95.06 106 ALA A O 1
ATOM 878 N N . ALA A 1 107 ? 7.703 -2.177 -9.495 1.00 95.06 107 ALA A N 1
ATOM 879 C CA . ALA A 1 107 ? 9.030 -1.745 -9.070 1.00 95.06 107 ALA A CA 1
ATOM 880 C C . ALA A 1 107 ? 9.975 -2.942 -8.907 1.00 95.06 107 ALA A C 1
ATOM 882 O O . ALA A 1 107 ? 11.070 -2.934 -9.460 1.00 95.06 107 ALA A O 1
ATOM 883 N N . SER A 1 108 ? 9.530 -4.006 -8.234 1.00 93.38 108 SER A N 1
ATOM 884 C CA . SER A 1 108 ? 10.322 -5.222 -8.030 1.00 93.38 108 SER A CA 1
ATOM 885 C C . SER A 1 108 ? 10.723 -5.888 -9.351 1.00 93.38 108 SER A C 1
ATOM 887 O O . SER A 1 108 ? 11.906 -6.121 -9.610 1.00 93.38 108 SER A O 1
ATOM 889 N N . VAL A 1 109 ? 9.759 -6.129 -10.249 1.00 91.62 109 VAL A N 1
ATOM 890 C CA . VAL A 1 109 ? 10.030 -6.744 -11.560 1.00 91.62 109 VAL A CA 1
ATOM 891 C C . VAL A 1 109 ? 10.946 -5.873 -12.416 1.00 91.62 109 VAL A C 1
ATOM 893 O O . VAL A 1 109 ? 11.835 -6.405 -13.083 1.00 91.62 109 VAL A O 1
ATOM 896 N N . TRP A 1 110 ? 10.740 -4.556 -12.412 1.00 92.44 110 TRP A N 1
ATOM 897 C CA . TRP A 1 110 ? 11.578 -3.619 -13.155 1.00 92.44 110 TRP A CA 1
ATOM 898 C C . TRP A 1 110 ? 13.006 -3.589 -12.612 1.00 92.44 110 TRP A C 1
ATOM 900 O O . TRP A 1 110 ? 13.967 -3.665 -13.378 1.00 92.44 110 TRP A O 1
ATOM 910 N N . ASN A 1 111 ? 13.151 -3.571 -11.288 1.00 92.31 111 ASN A N 1
ATOM 911 C CA . ASN A 1 111 ? 14.442 -3.571 -10.627 1.00 92.31 111 ASN A CA 1
ATOM 912 C C . ASN A 1 111 ? 15.232 -4.856 -10.900 1.00 92.31 111 ASN A C 1
ATOM 914 O O . ASN A 1 111 ? 16.392 -4.782 -11.280 1.00 92.31 111 ASN A O 1
ATOM 918 N N . ARG A 1 112 ? 14.597 -6.038 -10.841 1.00 89.81 112 ARG A N 1
ATOM 919 C CA . ARG A 1 112 ? 15.248 -7.322 -11.188 1.00 89.81 112 ARG A CA 1
ATOM 920 C C . ARG A 1 112 ? 15.831 -7.353 -12.609 1.00 89.81 112 ARG A C 1
ATOM 922 O O . ARG A 1 112 ? 16.693 -8.178 -12.895 1.00 89.81 112 ARG A O 1
ATOM 929 N N . ARG A 1 113 ? 15.375 -6.466 -13.499 1.00 89.31 113 ARG A N 1
ATOM 930 C CA . ARG A 1 113 ? 15.865 -6.316 -14.881 1.00 89.31 113 ARG A CA 1
ATOM 931 C C . ARG A 1 113 ? 16.920 -5.223 -15.047 1.00 89.31 113 ARG A C 1
ATOM 933 O O . ARG A 1 113 ? 17.236 -4.871 -16.179 1.00 89.31 113 ARG A O 1
ATOM 940 N N . GLY A 1 114 ? 17.419 -4.644 -13.956 1.00 89.62 114 GLY A N 1
ATOM 941 C CA . GLY A 1 114 ? 18.336 -3.506 -14.012 1.00 89.62 114 GLY A CA 1
ATOM 942 C C . GLY A 1 114 ? 17.654 -2.178 -14.342 1.00 89.62 114 GLY A C 1
ATOM 943 O O . GLY A 1 114 ? 18.322 -1.191 -14.641 1.00 89.62 114 GLY A O 1
ATOM 944 N N . GLY A 1 115 ? 16.322 -2.110 -14.286 1.00 91.00 115 GLY A N 1
ATOM 945 C CA . GLY A 1 115 ? 15.569 -0.930 -14.698 1.00 91.00 115 GLY A CA 1
ATOM 946 C C . GLY A 1 115 ? 15.802 0.320 -13.835 1.00 91.00 115 GLY A C 1
ATOM 947 O O . GLY A 1 115 ? 15.486 1.432 -14.262 1.00 91.00 115 GLY A O 1
ATOM 948 N N . TYR A 1 116 ? 16.381 0.154 -12.642 1.00 93.25 116 TYR A N 1
ATOM 949 C CA . TYR A 1 116 ? 16.782 1.243 -11.747 1.00 93.25 116 TYR A CA 1
ATOM 950 C C . TYR A 1 116 ? 18.306 1.374 -11.583 1.00 93.25 116 TYR A C 1
ATOM 952 O O . TYR A 1 116 ? 18.753 2.108 -10.702 1.00 93.25 116 TYR A O 1
ATOM 960 N N . CYS A 1 117 ? 19.121 0.734 -12.436 1.00 87.38 117 CYS A N 1
ATOM 961 C CA . CYS A 1 117 ? 20.582 0.930 -12.449 1.00 87.38 117 CYS A CA 1
ATOM 962 C C . CYS A 1 117 ? 20.977 2.403 -12.607 1.00 87.38 117 CYS A C 1
ATOM 964 O O . CYS A 1 117 ? 21.987 2.841 -12.070 1.00 87.38 117 CYS A O 1
ATOM 966 N N . SER A 1 118 ? 20.172 3.160 -13.353 1.00 83.94 118 SER A N 1
ATOM 967 C CA . SER A 1 118 ? 20.365 4.585 -13.617 1.00 83.94 118 SER A CA 1
ATOM 968 C C . SER A 1 118 ? 19.365 5.468 -12.862 1.00 83.94 118 SER A C 1
ATOM 970 O O . SER A 1 118 ? 19.079 6.581 -13.308 1.00 83.94 118 SER A O 1
ATOM 972 N N . ALA A 1 119 ? 18.760 4.972 -11.775 1.00 88.06 119 ALA A N 1
ATOM 973 C CA . ALA A 1 119 ? 17.905 5.808 -10.937 1.00 88.06 119 ALA A CA 1
ATOM 974 C C . ALA A 1 119 ? 18.730 6.978 -10.386 1.00 88.06 119 ALA A C 1
ATOM 976 O O . ALA A 1 119 ? 19.845 6.789 -9.903 1.00 88.06 119 ALA A O 1
ATOM 977 N N . SER A 1 120 ? 18.204 8.198 -10.500 1.00 91.81 120 SER A N 1
ATOM 978 C CA . SER A 1 120 ? 18.941 9.376 -10.052 1.00 91.81 120 SER A CA 1
ATOM 979 C C . SER A 1 120 ? 18.955 9.446 -8.528 1.00 91.81 120 SER A C 1
ATOM 981 O O . SER A 1 120 ? 17.930 9.222 -7.880 1.00 91.81 120 SER A O 1
ATOM 983 N N . GLU A 1 121 ? 20.095 9.844 -7.964 1.00 92.88 121 GLU A N 1
ATOM 984 C CA . GLU A 1 121 ? 20.244 10.052 -6.518 1.00 92.88 121 GLU A CA 1
ATOM 985 C C . GLU A 1 121 ? 19.169 11.003 -5.973 1.00 92.88 121 GLU A C 1
ATOM 987 O O . GLU A 1 121 ? 18.557 10.758 -4.941 1.00 92.88 121 GLU A O 1
ATOM 992 N N . LYS A 1 122 ? 18.841 12.051 -6.740 1.00 96.00 122 LYS A N 1
ATOM 993 C CA . LYS A 1 122 ? 17.776 13.002 -6.403 1.00 96.00 122 LYS A CA 1
ATOM 994 C C . LYS A 1 122 ? 16.404 12.334 -6.253 1.00 96.00 122 LYS A C 1
ATOM 996 O O . LYS A 1 122 ? 15.635 12.728 -5.379 1.00 96.00 122 LYS A O 1
ATOM 1001 N N . SER A 1 123 ? 16.072 11.371 -7.113 1.00 95.69 123 SER A N 1
ATOM 1002 C CA . SER A 1 123 ? 14.785 10.673 -7.043 1.00 95.69 123 SER A CA 1
ATOM 1003 C C . SER A 1 123 ? 14.734 9.740 -5.833 1.00 95.69 123 SER A C 1
ATOM 1005 O O . SER A 1 123 ? 13.754 9.754 -5.088 1.00 95.69 123 SER A O 1
ATOM 1007 N N . ILE A 1 124 ? 15.827 9.014 -5.564 1.00 96.38 124 ILE A N 1
ATOM 1008 C CA . ILE A 1 124 ? 15.965 8.173 -4.364 1.00 96.38 124 ILE A CA 1
ATOM 1009 C C . ILE A 1 124 ? 15.830 9.023 -3.095 1.00 96.38 124 ILE A C 1
ATOM 1011 O O . ILE A 1 124 ? 15.035 8.690 -2.216 1.00 96.38 124 ILE A O 1
ATOM 1015 N N . GLU A 1 125 ? 16.523 10.160 -3.030 1.00 97.62 125 GLU A N 1
ATOM 1016 C CA . GLU A 1 125 ? 16.448 11.079 -1.895 1.00 97.62 125 GLU A CA 1
ATOM 1017 C C . GLU A 1 125 ? 15.041 11.666 -1.719 1.00 97.62 125 GLU A C 1
ATOM 1019 O O . GLU A 1 125 ? 14.539 11.745 -0.600 1.00 97.62 125 GLU A O 1
ATOM 1024 N N . THR A 1 126 ? 14.352 12.006 -2.813 1.00 98.44 126 THR A N 1
ATOM 1025 C CA . THR A 1 126 ? 12.963 12.497 -2.763 1.00 98.44 126 THR A CA 1
ATOM 1026 C C . THR A 1 126 ? 12.027 11.451 -2.152 1.00 98.44 126 THR A C 1
ATOM 1028 O O . THR A 1 126 ? 11.198 11.778 -1.302 1.00 98.44 126 THR A O 1
ATOM 1031 N N . MET A 1 127 ? 12.169 10.181 -2.543 1.00 98.44 127 MET A N 1
ATOM 1032 C CA . MET A 1 127 ? 11.381 9.083 -1.977 1.00 98.44 127 MET A CA 1
ATOM 1033 C C . MET A 1 127 ? 11.708 8.837 -0.500 1.00 98.44 127 MET A C 1
ATOM 1035 O O . MET A 1 127 ? 10.792 8.651 0.302 1.00 98.44 127 MET A O 1
ATOM 1039 N N . ARG A 1 128 ? 12.992 8.883 -0.126 1.00 98.12 128 ARG A N 1
ATOM 1040 C CA . ARG A 1 128 ? 13.445 8.739 1.266 1.00 98.12 128 ARG A CA 1
ATOM 1041 C C . ARG A 1 128 ? 12.863 9.839 2.156 1.00 98.12 128 ARG A C 1
ATOM 1043 O O . ARG A 1 128 ? 12.280 9.548 3.197 1.00 98.12 128 ARG A O 1
ATOM 1050 N N . GLN A 1 129 ? 12.928 11.091 1.707 1.00 98.31 129 GLN A N 1
ATOM 1051 C CA . GLN A 1 129 ? 12.331 12.227 2.412 1.00 98.31 129 GLN A CA 1
ATOM 1052 C C . GLN A 1 129 ? 10.810 12.096 2.529 1.00 98.31 129 GLN A C 1
ATOM 1054 O O . GLN A 1 129 ? 10.253 12.390 3.585 1.00 98.31 129 GLN A O 1
ATOM 1059 N N . ALA A 1 130 ? 10.130 11.629 1.478 1.00 98.44 130 ALA A N 1
ATOM 1060 C CA . ALA A 1 130 ? 8.689 11.395 1.520 1.00 98.44 130 ALA A CA 1
ATOM 1061 C C . ALA A 1 130 ? 8.309 10.314 2.547 1.00 98.44 130 ALA A C 1
ATOM 1063 O O . ALA A 1 130 ? 7.339 10.494 3.287 1.00 98.44 130 ALA A O 1
ATOM 1064 N N . LEU A 1 131 ? 9.088 9.232 2.645 1.00 97.88 131 LEU A N 1
ATOM 1065 C CA . LEU A 1 131 ? 8.934 8.201 3.677 1.00 97.88 131 LEU A CA 1
ATOM 1066 C C . LEU A 1 131 ? 9.086 8.788 5.084 1.00 97.88 131 LEU A C 1
ATOM 1068 O O . LEU A 1 131 ? 8.175 8.659 5.903 1.00 97.88 131 LEU A O 1
ATOM 1072 N N . GLU A 1 132 ? 10.187 9.494 5.352 1.00 96.31 132 GLU A N 1
ATOM 1073 C CA . GLU A 1 132 ? 10.449 10.108 6.661 1.00 96.31 132 GLU A CA 1
ATOM 1074 C C . GLU A 1 132 ? 9.360 11.119 7.055 1.00 96.31 132 GLU A C 1
ATOM 1076 O O . GLU A 1 132 ? 8.907 11.159 8.202 1.00 96.31 132 GLU A O 1
ATOM 1081 N N . GLN A 1 133 ? 8.912 11.949 6.109 1.00 96.69 133 GLN A N 1
ATOM 1082 C CA . GLN A 1 133 ? 7.826 12.905 6.335 1.00 96.69 133 GLN A CA 1
ATOM 1083 C C . GLN A 1 133 ? 6.503 12.194 6.629 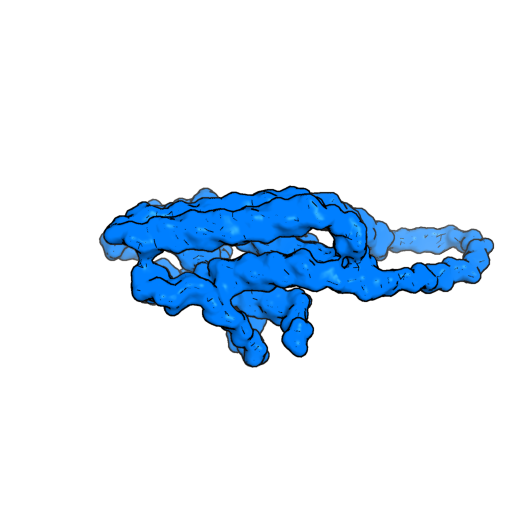1.00 96.69 133 GLN A C 1
ATOM 1085 O O . GLN A 1 133 ? 5.768 12.622 7.519 1.00 96.69 133 GLN A O 1
ATOM 1090 N N . THR A 1 134 ? 6.214 11.098 5.928 1.00 96.56 134 THR A N 1
ATOM 1091 C CA . THR A 1 134 ? 5.017 10.278 6.159 1.00 96.56 134 THR A CA 1
ATOM 1092 C C . THR A 1 134 ? 5.043 9.657 7.550 1.00 96.56 134 THR A C 1
ATOM 1094 O O . THR A 1 134 ? 4.066 9.770 8.287 1.00 96.56 134 THR A O 1
ATOM 1097 N N . GLN A 1 135 ? 6.180 9.092 7.964 1.00 93.44 135 GLN A N 1
ATOM 1098 C CA . GLN A 1 135 ? 6.371 8.562 9.317 1.00 93.44 135 GLN A CA 1
ATOM 1099 C C . GLN A 1 135 ? 6.144 9.639 10.385 1.00 93.44 135 GLN A C 1
ATOM 1101 O O . GLN A 1 135 ? 5.419 9.403 11.351 1.00 93.44 135 GLN A O 1
ATOM 1106 N N . LYS A 1 136 ? 6.691 10.849 10.193 1.00 91.44 136 LYS A N 1
ATOM 1107 C CA . LYS A 1 136 ? 6.474 11.992 11.099 1.00 91.44 136 LYS A CA 1
ATOM 1108 C C . LYS A 1 136 ? 5.004 12.412 11.161 1.00 91.44 136 LYS A C 1
ATOM 1110 O O . LYS A 1 136 ? 4.485 12.594 12.259 1.00 91.44 136 LYS A O 1
ATOM 1115 N N . LYS A 1 137 ? 4.329 12.542 10.012 1.00 90.94 137 LYS A N 1
ATOM 1116 C CA . LYS A 1 137 ? 2.894 12.873 9.940 1.00 90.94 137 LYS A CA 1
ATOM 1117 C C . LYS A 1 137 ? 2.062 11.842 10.689 1.00 90.94 137 LYS A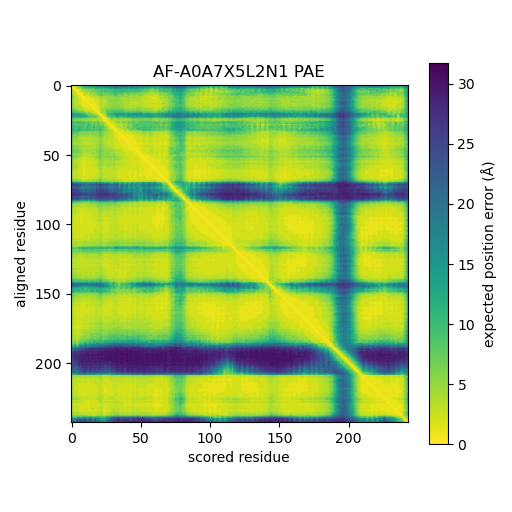 C 1
ATOM 1119 O O . LYS A 1 137 ? 1.240 12.208 11.524 1.00 90.94 137 LYS A O 1
ATOM 1124 N N . ILE A 1 138 ? 2.318 10.560 10.442 1.00 89.62 138 ILE A N 1
ATOM 1125 C CA . ILE A 1 138 ? 1.627 9.469 11.121 1.00 89.62 138 ILE A CA 1
ATOM 1126 C C . ILE A 1 138 ? 1.884 9.524 12.633 1.00 89.62 138 ILE A C 1
ATOM 1128 O O . ILE A 1 138 ? 0.929 9.522 13.403 1.00 89.62 138 ILE A O 1
ATOM 1132 N N . ALA A 1 139 ? 3.136 9.662 13.077 1.00 87.06 139 ALA A N 1
ATOM 1133 C CA . ALA A 1 139 ? 3.456 9.782 14.501 1.00 87.06 139 ALA A CA 1
ATOM 1134 C C . ALA A 1 139 ? 2.714 10.960 15.164 1.00 87.06 139 ALA A C 1
ATOM 1136 O O . ALA A 1 139 ? 2.168 10.825 16.255 1.00 87.06 139 ALA A O 1
ATOM 1137 N N . GLN A 1 140 ? 2.633 12.108 14.486 1.00 85.94 140 GLN A N 1
ATOM 1138 C CA . GLN A 1 140 ? 1.884 13.272 14.966 1.00 85.94 140 GLN A CA 1
ATOM 1139 C C . GLN A 1 140 ? 0.373 13.022 15.045 1.00 85.94 140 GLN A C 1
ATOM 1141 O O . GLN A 1 140 ? -0.271 13.548 15.951 1.00 85.94 140 GLN A O 1
ATOM 1146 N N . CYS A 1 141 ? -0.192 12.235 14.126 1.00 81.44 141 CYS A N 1
ATOM 1147 C CA . CYS A 1 141 ? -1.605 11.847 14.168 1.00 81.44 141 CYS A CA 1
ATOM 1148 C C . CYS A 1 141 ? -1.910 10.943 15.368 1.00 81.44 141 CYS A C 1
ATOM 1150 O O . CYS A 1 141 ? -2.984 11.056 15.951 1.00 81.44 141 CYS A O 1
ATOM 1152 N N . LEU A 1 142 ? -0.957 10.084 15.740 1.00 78.38 142 LEU A N 1
ATOM 1153 C CA . LEU A 1 142 ? -1.106 9.080 16.796 1.00 78.38 142 LEU A CA 1
ATOM 1154 C C . LEU A 1 142 ? -0.781 9.611 18.204 1.00 78.38 142 LEU A C 1
ATOM 1156 O O . LEU A 1 142 ? -1.227 9.031 19.185 1.00 78.38 142 LEU A O 1
ATOM 1160 N N . ASN A 1 143 ? -0.051 10.724 18.320 1.00 73.06 143 ASN A N 1
ATOM 1161 C CA . ASN A 1 143 ? 0.346 11.320 19.605 1.00 73.06 143 ASN A CA 1
ATOM 1162 C C . ASN A 1 143 ? -0.664 12.329 20.188 1.00 73.06 143 ASN A C 1
ATOM 1164 O O . ASN A 1 143 ? -0.380 12.958 21.205 1.00 73.06 143 ASN A O 1
ATOM 1168 N N . ARG A 1 144 ? -1.818 12.549 19.551 1.00 64.19 144 ARG A N 1
ATOM 1169 C CA . ARG A 1 144 ? -2.838 13.493 20.041 1.00 64.19 144 ARG A CA 1
ATOM 1170 C C . ARG A 1 144 ? -3.884 12.731 20.856 1.00 64.19 144 ARG A C 1
ATOM 1172 O O . ARG A 1 144 ? -4.286 11.653 20.453 1.00 64.19 144 ARG A O 1
ATOM 1179 N N . GLU A 1 145 ? -4.432 13.321 21.920 1.00 61.12 145 GLU A N 1
ATOM 1180 C CA . GLU A 1 145 ? -5.580 12.750 22.671 1.00 61.12 145 GLU A CA 1
ATOM 1181 C C . GLU A 1 145 ? -6.795 12.427 21.768 1.00 61.12 145 GLU A C 1
ATOM 1183 O O . GLU A 1 145 ? -7.659 11.631 22.116 1.00 61.12 145 GLU A O 1
ATOM 1188 N N . ASN A 1 146 ? -6.811 12.984 20.553 1.00 65.12 146 ASN A N 1
ATOM 1189 C CA . ASN A 1 146 ? -7.812 12.789 19.510 1.00 65.12 146 ASN A CA 1
ATOM 1190 C C . ASN A 1 146 ? -7.381 11.792 18.407 1.00 65.12 146 ASN A C 1
ATOM 1192 O O . ASN A 1 146 ? -7.755 11.986 17.246 1.00 65.12 146 ASN A O 1
ATOM 1196 N N . THR A 1 147 ? -6.572 10.767 18.709 1.00 71.44 147 THR A N 1
ATOM 1197 C CA . THR A 1 147 ? -6.097 9.769 17.721 1.00 71.44 147 THR A CA 1
ATOM 1198 C C . THR A 1 147 ? -7.241 9.127 16.937 1.00 71.44 147 THR A C 1
ATOM 1200 O O . THR A 1 147 ? -7.184 9.073 15.710 1.00 71.44 147 THR A O 1
ATOM 1203 N N . ILE A 1 148 ? -8.320 8.719 17.616 1.00 72.50 148 ILE A N 1
ATOM 1204 C CA . ILE A 1 148 ? -9.499 8.147 16.950 1.00 72.50 148 ILE A CA 1
ATOM 1205 C C . ILE A 1 148 ? -10.137 9.169 16.004 1.00 72.50 148 ILE A C 1
ATOM 1207 O O . ILE A 1 148 ? -10.443 8.831 14.868 1.00 72.50 148 ILE A O 1
ATOM 1211 N N . THR A 1 149 ? -10.282 10.431 16.406 1.00 73.31 149 THR A N 1
ATOM 1212 C CA . THR A 1 149 ? -10.889 11.483 15.569 1.00 73.31 149 THR A CA 1
ATOM 1213 C C . THR A 1 149 ? -10.045 11.812 14.333 1.00 73.31 149 THR A C 1
ATOM 1215 O O . THR A 1 149 ? -10.584 12.104 13.269 1.00 73.31 149 THR A O 1
ATOM 1218 N N . ASN A 1 150 ? -8.718 11.733 14.447 1.00 77.69 150 ASN A N 1
ATOM 1219 C CA . ASN A 1 150 ? -7.778 12.102 13.385 1.00 77.69 150 ASN A CA 1
ATOM 1220 C C . ASN A 1 150 ? -7.255 10.911 12.571 1.00 77.69 150 ASN A C 1
ATOM 1222 O O . ASN A 1 150 ? -6.358 11.097 11.749 1.00 77.69 150 ASN A O 1
ATOM 1226 N N . ARG A 1 151 ? -7.794 9.704 12.775 1.00 84.19 151 ARG A N 1
ATOM 1227 C CA . ARG A 1 151 ? -7.318 8.472 12.125 1.00 84.19 151 ARG A CA 1
ATOM 1228 C C . ARG A 1 151 ? -7.322 8.540 10.593 1.00 84.19 151 ARG A C 1
ATOM 1230 O O . ARG A 1 151 ? -6.408 8.013 9.977 1.00 84.19 151 ARG A O 1
ATOM 1237 N N . HIS A 1 152 ? -8.231 9.298 9.979 1.00 86.94 152 HIS A N 1
ATOM 1238 C CA . HIS A 1 152 ? -8.258 9.501 8.522 1.00 86.94 152 HIS A CA 1
ATOM 1239 C C . HIS A 1 152 ? -6.965 10.126 7.979 1.00 86.94 152 HIS A C 1
ATOM 1241 O O . HIS A 1 152 ? -6.525 9.794 6.879 1.00 86.94 152 HIS A O 1
ATOM 1247 N N . ASN A 1 153 ? -6.286 10.960 8.775 1.00 88.88 153 ASN A N 1
ATOM 1248 C CA . ASN A 1 153 ? -5.007 11.558 8.391 1.00 88.88 153 ASN A CA 1
ATOM 1249 C C . ASN A 1 153 ? -3.885 10.518 8.255 1.00 88.88 153 ASN A C 1
ATOM 1251 O O . ASN A 1 153 ? -2.950 10.737 7.486 1.00 88.88 153 ASN A O 1
ATOM 1255 N N . PHE A 1 154 ? -3.987 9.375 8.946 1.00 89.38 154 PHE A N 1
ATOM 1256 C CA . PHE A 1 154 ? -3.079 8.242 8.758 1.00 89.38 154 PHE A CA 1
ATOM 1257 C C . PHE A 1 154 ? -3.177 7.706 7.327 1.00 89.38 154 PHE A C 1
ATOM 1259 O O . PHE A 1 154 ? -2.170 7.608 6.625 1.00 89.38 154 PHE A O 1
ATOM 1266 N N . VAL A 1 155 ? -4.399 7.413 6.872 1.00 91.38 155 VAL A N 1
ATOM 1267 C CA . VAL A 1 155 ? -4.647 6.876 5.528 1.00 91.38 155 VAL A CA 1
ATOM 1268 C C . VAL A 1 155 ? -4.271 7.910 4.467 1.00 91.38 155 VAL A C 1
ATOM 1270 O O . VAL A 1 155 ? -3.581 7.569 3.507 1.00 91.38 155 VAL A O 1
ATOM 1273 N N . SER A 1 156 ? -4.622 9.185 4.667 1.00 93.38 156 SER A N 1
ATOM 1274 C CA . SER A 1 156 ? -4.220 10.275 3.769 1.00 93.38 156 SER A CA 1
ATOM 1275 C C . SER A 1 156 ? -2.699 10.363 3.605 1.00 93.38 156 SER A C 1
ATOM 1277 O O . SER A 1 156 ? -2.212 10.465 2.480 1.00 93.38 156 SER A O 1
ATOM 1279 N N . ALA A 1 157 ? -1.927 10.237 4.692 1.00 95.12 157 ALA A N 1
ATOM 1280 C CA . ALA A 1 157 ? -0.465 10.243 4.626 1.00 95.12 157 ALA A CA 1
ATOM 1281 C C . ALA A 1 157 ? 0.093 9.052 3.817 1.00 95.12 157 ALA A C 1
ATOM 1283 O O . ALA A 1 157 ? 1.024 9.224 3.029 1.00 95.12 157 ALA A O 1
ATOM 1284 N N . LEU A 1 158 ? -0.499 7.858 3.944 1.00 96.31 158 LEU A N 1
ATOM 1285 C CA . LEU A 1 158 ? -0.125 6.689 3.134 1.00 96.31 158 LEU A CA 1
ATOM 1286 C C . LEU A 1 158 ? -0.471 6.873 1.647 1.00 96.31 158 LEU A C 1
ATOM 1288 O O . LEU A 1 158 ? 0.310 6.485 0.775 1.00 96.31 158 LEU A O 1
ATOM 1292 N N . MET A 1 159 ? -1.621 7.482 1.341 1.00 97.00 159 MET A N 1
ATOM 1293 C CA . MET A 1 159 ? -2.021 7.792 -0.036 1.00 97.00 159 MET A CA 1
ATOM 1294 C C . MET A 1 159 ? -1.087 8.818 -0.687 1.00 97.00 159 MET A C 1
ATOM 1296 O O . MET A 1 159 ? -0.713 8.659 -1.852 1.00 97.00 159 MET A O 1
ATOM 1300 N N . GLU A 1 160 ? -0.681 9.848 0.057 1.00 98.19 160 GLU A N 1
ATOM 1301 C CA . GLU A 1 160 ? 0.315 10.825 -0.388 1.00 98.19 160 GLU A CA 1
ATOM 1302 C C . GLU A 1 160 ? 1.659 10.156 -0.691 1.00 98.19 160 GLU A C 1
ATOM 1304 O O . GLU A 1 160 ? 2.224 10.387 -1.765 1.00 98.19 160 GLU A O 1
ATOM 1309 N N . LEU A 1 161 ? 2.136 9.280 0.203 1.00 98.62 161 LEU A N 1
ATOM 1310 C CA . LEU A 1 161 ? 3.369 8.524 -0.009 1.00 98.62 161 LEU A CA 1
ATOM 1311 C C . LEU A 1 161 ? 3.292 7.678 -1.283 1.00 98.62 161 LEU A C 1
ATOM 1313 O O . LEU A 1 161 ? 4.184 7.769 -2.127 1.00 98.62 161 LEU A O 1
ATOM 1317 N N . LEU A 1 162 ? 2.208 6.916 -1.469 1.00 98.69 162 LEU A N 1
ATOM 1318 C CA . LEU A 1 162 ? 1.999 6.112 -2.676 1.00 98.69 162 LEU A CA 1
ATOM 1319 C C . LEU A 1 162 ? 2.109 6.959 -3.949 1.00 98.69 162 LEU A C 1
ATOM 1321 O O . LEU A 1 162 ? 2.772 6.549 -4.900 1.00 98.69 162 LEU A O 1
ATOM 1325 N N . ASN A 1 163 ? 1.484 8.139 -3.971 1.00 98.69 163 ASN A N 1
ATOM 1326 C CA . ASN A 1 163 ? 1.514 9.020 -5.138 1.00 98.69 163 ASN A CA 1
ATOM 1327 C C . ASN A 1 163 ? 2.940 9.511 -5.446 1.00 98.69 163 ASN A C 1
ATOM 1329 O O . ASN A 1 163 ? 3.336 9.546 -6.614 1.00 98.69 163 ASN A O 1
ATOM 1333 N N . VAL A 1 164 ? 3.722 9.868 -4.419 1.00 98.69 164 VAL A N 1
ATOM 1334 C CA . VAL A 1 164 ? 5.128 10.267 -4.597 1.00 98.69 164 VAL A CA 1
ATOM 1335 C C . VAL A 1 164 ? 5.949 9.101 -5.142 1.00 98.69 164 VAL A C 1
ATOM 1337 O O . VAL A 1 164 ? 6.611 9.261 -6.166 1.00 98.69 164 VAL A O 1
ATOM 1340 N N . LEU A 1 165 ? 5.858 7.921 -4.523 1.00 98.62 165 LEU A N 1
ATOM 1341 C CA . LEU A 1 165 ? 6.609 6.743 -4.960 1.00 98.62 165 LEU A CA 1
ATOM 1342 C C . LEU A 1 165 ? 6.244 6.338 -6.393 1.00 98.62 165 LEU A C 1
ATOM 1344 O O . LEU A 1 165 ? 7.131 6.092 -7.203 1.00 98.62 165 LEU A O 1
ATOM 1348 N N . GLN A 1 166 ? 4.958 6.335 -6.757 1.00 98.44 166 GLN A N 1
ATOM 1349 C CA . GLN A 1 166 ? 4.527 6.015 -8.122 1.00 98.44 166 GLN A CA 1
ATOM 1350 C C . GLN A 1 166 ? 5.108 6.966 -9.172 1.00 98.44 166 GLN A C 1
ATOM 1352 O O . GLN A 1 166 ? 5.455 6.518 -10.271 1.00 98.44 166 GLN A O 1
ATOM 1357 N N . ARG A 1 167 ? 5.206 8.259 -8.840 1.00 98.19 167 ARG A N 1
ATOM 1358 C CA . ARG A 1 167 ? 5.779 9.286 -9.714 1.00 98.19 167 ARG A CA 1
ATOM 1359 C C . ARG A 1 167 ? 7.287 9.105 -9.872 1.00 98.19 167 ARG A C 1
ATOM 1361 O O . ARG A 1 167 ? 7.759 9.020 -11.001 1.00 98.19 167 ARG A O 1
ATOM 1368 N N . GLU A 1 168 ? 8.020 9.021 -8.765 1.00 97.88 168 GLU A N 1
ATOM 1369 C CA . GLU A 1 168 ? 9.485 8.899 -8.767 1.00 97.88 168 GLU A CA 1
ATOM 1370 C C . GLU A 1 168 ? 9.949 7.580 -9.412 1.00 97.88 168 GLU A C 1
ATOM 1372 O O . GLU A 1 168 ? 10.873 7.566 -10.224 1.00 97.88 168 GLU A O 1
ATOM 1377 N N . LEU A 1 169 ? 9.236 6.478 -9.154 1.00 96.75 169 LEU A N 1
ATOM 1378 C CA . LEU A 1 169 ? 9.510 5.160 -9.740 1.00 96.75 169 LEU A CA 1
ATOM 1379 C C . LEU A 1 169 ? 8.972 4.989 -11.164 1.00 96.75 169 LEU A C 1
ATOM 1381 O O . LEU A 1 169 ? 9.180 3.930 -11.759 1.00 96.75 169 LEU A O 1
ATOM 1385 N N . LYS A 1 170 ? 8.267 5.994 -11.703 1.00 96.94 170 LYS A N 1
ATOM 1386 C CA . LYS A 1 170 ? 7.663 5.989 -13.046 1.00 96.94 170 LYS A CA 1
ATOM 1387 C C . LYS A 1 170 ? 6.796 4.758 -13.321 1.00 96.94 170 LYS A C 1
ATOM 1389 O O . LYS A 1 170 ? 6.805 4.187 -14.413 1.00 96.94 170 LYS A O 1
ATOM 1394 N N . ILE A 1 171 ? 6.001 4.352 -12.333 1.00 96.88 171 ILE A N 1
ATOM 1395 C CA . ILE A 1 171 ? 5.218 3.107 -12.392 1.00 96.88 171 ILE A CA 1
ATOM 1396 C C . ILE A 1 171 ? 4.266 3.080 -13.591 1.00 96.88 171 ILE A C 1
ATOM 1398 O O . ILE A 1 171 ? 4.095 2.033 -14.212 1.00 96.88 171 ILE A O 1
ATOM 1402 N N . GLY A 1 172 ? 3.676 4.220 -13.962 1.00 95.12 172 GLY A N 1
ATOM 1403 C CA . GLY A 1 172 ? 2.811 4.311 -15.142 1.00 95.12 172 GLY A CA 1
ATOM 1404 C C . GLY A 1 172 ? 3.528 3.940 -16.447 1.00 95.12 172 GLY A C 1
ATOM 1405 O O . GLY A 1 172 ? 2.976 3.205 -17.271 1.00 95.12 172 GLY A O 1
ATOM 1406 N N . GLU A 1 173 ? 4.777 4.383 -16.615 1.00 95.44 173 GLU A N 1
ATOM 1407 C CA . GLU A 1 173 ? 5.605 4.047 -17.779 1.00 95.44 173 GLU A CA 1
ATOM 1408 C C . GLU A 1 173 ? 5.967 2.558 -17.772 1.00 95.44 173 GLU A C 1
ATOM 1410 O O . GLU A 1 173 ? 5.795 1.878 -18.784 1.00 95.44 173 GLU A O 1
ATOM 1415 N N . ILE A 1 174 ? 6.383 2.033 -16.616 1.00 94.38 174 ILE A N 1
ATOM 1416 C CA . ILE A 1 174 ? 6.751 0.621 -16.441 1.00 94.38 174 ILE A CA 1
ATOM 1417 C C . ILE A 1 174 ? 5.569 -0.293 -16.773 1.00 94.38 174 ILE A C 1
ATOM 1419 O O . ILE A 1 174 ? 5.695 -1.209 -17.584 1.00 94.38 174 ILE A O 1
ATOM 1423 N N . VAL A 1 175 ? 4.391 -0.027 -16.204 1.00 93.69 175 VAL A N 1
ATOM 1424 C CA . VAL A 1 175 ? 3.176 -0.817 -16.462 1.00 93.69 175 VAL A CA 1
ATOM 1425 C C . VAL A 1 175 ? 2.787 -0.757 -17.940 1.00 93.69 175 VAL A C 1
ATOM 1427 O O . VAL A 1 175 ? 2.382 -1.771 -18.510 1.00 93.69 175 VAL A O 1
ATOM 1430 N N . THR A 1 176 ? 2.954 0.398 -18.590 1.00 93.88 176 THR A N 1
ATOM 1431 C CA . THR A 1 176 ? 2.705 0.544 -20.031 1.00 93.88 176 THR A CA 1
ATOM 1432 C C . THR A 1 176 ? 3.666 -0.310 -20.857 1.00 93.88 176 THR A C 1
ATOM 1434 O O . THR A 1 176 ? 3.233 -0.977 -21.797 1.00 93.88 176 THR A O 1
ATOM 1437 N N . GLN A 1 177 ? 4.955 -0.337 -20.506 1.00 91.44 177 GLN A N 1
ATOM 1438 C CA . GLN A 1 177 ? 5.946 -1.185 -21.173 1.00 91.44 177 GLN A CA 1
ATOM 1439 C C . GLN A 1 177 ? 5.646 -2.676 -20.978 1.00 91.44 177 GLN A C 1
ATOM 1441 O O . GLN A 1 177 ? 5.653 -3.430 -21.950 1.00 91.44 177 GLN A O 1
ATOM 1446 N N . ILE A 1 178 ? 5.301 -3.091 -19.755 1.00 88.56 178 ILE A N 1
ATOM 1447 C CA . ILE A 1 178 ? 4.909 -4.476 -19.453 1.00 88.56 178 ILE A CA 1
ATOM 1448 C C . ILE A 1 178 ? 3.674 -4.872 -20.269 1.00 88.56 178 ILE A C 1
ATOM 1450 O O . ILE A 1 178 ? 3.662 -5.936 -20.881 1.00 88.56 178 ILE A O 1
ATOM 1454 N N . ARG A 1 179 ? 2.657 -4.003 -20.348 1.00 89.06 179 ARG A N 1
ATOM 1455 C CA . ARG A 1 179 ? 1.459 -4.254 -21.161 1.00 89.06 179 ARG A CA 1
ATOM 1456 C C . ARG A 1 179 ? 1.794 -4.382 -22.648 1.00 89.06 179 ARG A C 1
ATOM 1458 O O . ARG A 1 179 ? 1.290 -5.298 -23.287 1.00 89.06 179 ARG A O 1
ATOM 1465 N N . LYS A 1 180 ? 2.644 -3.506 -23.199 1.00 89.19 180 LYS A N 1
ATOM 1466 C CA . LYS A 1 180 ? 3.087 -3.597 -24.604 1.00 89.19 180 LYS A CA 1
ATOM 1467 C C . LYS A 1 180 ? 3.771 -4.935 -24.893 1.00 89.19 180 LYS A C 1
ATOM 1469 O O . LYS A 1 180 ? 3.440 -5.569 -25.888 1.00 89.19 180 LYS A O 1
ATOM 1474 N N . HIS A 1 181 ? 4.662 -5.371 -24.004 1.00 86.19 181 HIS A N 1
ATOM 1475 C CA . HIS A 1 181 ? 5.337 -6.663 -24.116 1.00 86.19 181 HIS A CA 1
ATOM 1476 C C . HIS A 1 181 ? 4.352 -7.840 -24.024 1.00 86.19 181 HIS A C 1
ATOM 1478 O O . HIS A 1 181 ? 4.419 -8.767 -24.821 1.00 86.19 181 HIS A O 1
ATOM 1484 N N . ALA A 1 182 ? 3.405 -7.810 -23.082 1.00 86.31 182 ALA A N 1
ATOM 1485 C CA . ALA A 1 182 ? 2.393 -8.861 -22.955 1.00 86.31 182 ALA A CA 1
ATOM 1486 C C . ALA A 1 182 ? 1.522 -8.976 -24.220 1.00 86.31 182 ALA A C 1
ATOM 1488 O O . ALA A 1 182 ? 1.260 -10.077 -24.695 1.00 86.31 182 ALA A O 1
ATOM 1489 N N . VAL A 1 183 ? 1.132 -7.841 -24.813 1.00 86.75 183 VAL A N 1
ATOM 1490 C CA . VAL A 1 183 ? 0.383 -7.822 -26.079 1.00 86.75 183 VAL A CA 1
ATOM 1491 C C . VAL A 1 183 ? 1.220 -8.385 -27.229 1.00 86.75 183 VAL A C 1
ATOM 1493 O O . VAL A 1 183 ? 0.699 -9.180 -28.003 1.00 86.75 183 VAL A O 1
ATOM 1496 N N . SER A 1 184 ? 2.503 -8.021 -27.352 1.00 86.88 184 SER A N 1
ATOM 1497 C CA . SER A 1 184 ? 3.343 -8.532 -28.446 1.00 86.88 184 SER A CA 1
ATOM 1498 C C . SER A 1 184 ? 3.580 -10.039 -28.374 1.00 86.88 184 SER A C 1
ATOM 1500 O O . SER A 1 184 ? 3.675 -10.678 -29.417 1.00 86.88 184 SER A O 1
ATOM 1502 N N . GLU A 1 185 ? 3.664 -10.598 -27.166 1.00 84.62 185 GLU A N 1
ATOM 1503 C CA . GLU A 1 185 ? 3.817 -12.042 -26.946 1.00 84.62 185 GLU A CA 1
ATOM 1504 C C . GLU A 1 185 ? 2.506 -12.812 -27.177 1.00 84.62 185 GLU A C 1
ATOM 1506 O O . GLU A 1 185 ? 2.533 -13.952 -27.634 1.00 84.62 185 GLU A O 1
ATOM 1511 N N . ALA A 1 186 ? 1.350 -12.195 -26.906 1.00 83.31 186 ALA A N 1
ATOM 1512 C CA . ALA A 1 186 ? 0.040 -12.824 -27.087 1.00 83.31 186 ALA A CA 1
ATOM 1513 C C . ALA A 1 186 ? -0.427 -12.881 -28.554 1.00 83.31 186 ALA A C 1
ATOM 1515 O O . ALA A 1 186 ? -1.304 -13.680 -28.887 1.00 83.31 186 ALA A O 1
ATOM 1516 N N . VAL A 1 187 ? 0.121 -12.038 -29.438 1.00 81.44 187 VAL A N 1
ATOM 1517 C CA . VAL A 1 187 ? -0.210 -12.062 -30.870 1.00 81.44 187 VAL A CA 1
ATOM 1518 C C . VAL A 1 187 ? 0.582 -13.183 -31.557 1.00 81.44 187 VAL A C 1
ATOM 1520 O O . VAL A 1 187 ? 1.813 -13.118 -31.595 1.00 81.44 187 VAL A O 1
ATOM 1523 N N . PRO A 1 188 ? -0.078 -14.183 -32.175 1.00 73.19 188 PRO A N 1
ATOM 1524 C CA . PRO A 1 188 ? 0.613 -15.208 -32.946 1.00 73.19 188 PRO A CA 1
ATOM 1525 C C . PRO A 1 188 ? 1.377 -14.551 -34.096 1.00 73.19 188 PRO A C 1
ATOM 1527 O O . PRO A 1 188 ? 0.777 -13.954 -34.996 1.00 73.19 188 PRO A O 1
ATOM 1530 N N . LYS A 1 189 ? 2.708 -14.654 -34.095 1.00 75.19 189 LYS A N 1
ATOM 1531 C CA . LYS A 1 189 ? 3.512 -14.214 -35.238 1.00 75.19 189 LYS A CA 1
ATOM 1532 C C . LYS A 1 189 ? 3.169 -15.138 -36.407 1.00 75.19 189 LYS A C 1
ATOM 1534 O O . LYS A 1 189 ? 3.558 -16.303 -36.404 1.00 75.19 189 LYS A O 1
ATOM 1539 N N . LYS A 1 190 ? 2.394 -14.646 -37.385 1.00 56.16 190 LYS A N 1
ATOM 1540 C CA . LYS A 1 190 ? 2.153 -15.355 -38.653 1.00 56.16 190 LYS A CA 1
ATOM 1541 C C . LYS A 1 190 ? 3.515 -15.776 -39.203 1.00 56.16 190 LYS A C 1
ATOM 1543 O O . LYS A 1 190 ? 4.350 -14.917 -39.470 1.00 56.16 190 LYS A O 1
ATOM 1548 N N . ALA A 1 191 ? 3.728 -17.082 -39.349 1.00 51.50 191 ALA A N 1
ATOM 1549 C CA . ALA A 1 191 ? 4.913 -17.644 -39.977 1.00 51.50 191 ALA A CA 1
ATOM 1550 C C . ALA A 1 191 ? 4.901 -17.298 -41.474 1.00 51.50 191 ALA A C 1
ATOM 1552 O O . ALA A 1 191 ? 4.527 -18.113 -42.310 1.00 51.50 191 ALA A O 1
ATOM 1553 N N . TRP A 1 192 ? 5.269 -16.066 -41.820 1.00 48.94 192 TRP A N 1
ATOM 1554 C CA . TRP A 1 192 ? 5.836 -15.806 -43.131 1.00 48.94 192 TRP A CA 1
ATOM 1555 C C . TRP A 1 192 ? 7.318 -16.128 -43.020 1.00 48.94 192 TRP A C 1
ATOM 1557 O O . TRP A 1 192 ? 8.076 -15.443 -42.337 1.00 48.94 192 TRP A O 1
ATOM 1567 N N . SER A 1 193 ? 7.696 -17.252 -43.613 1.00 49.91 193 SER A N 1
ATOM 1568 C CA . SER A 1 193 ? 9.069 -17.710 -43.696 1.00 49.91 193 SER A CA 1
ATOM 1569 C C . SER A 1 193 ? 9.904 -16.711 -44.495 1.00 49.91 193 SER A C 1
ATOM 1571 O O . SER A 1 193 ? 9.955 -16.778 -45.722 1.00 49.91 193 SER A O 1
ATOM 1573 N N . THR A 1 194 ? 10.622 -15.849 -43.791 1.00 40.12 194 THR A N 1
ATOM 1574 C CA . THR A 1 194 ? 11.904 -15.340 -44.265 1.00 40.12 194 THR A CA 1
ATOM 1575 C C . THR A 1 194 ? 12.934 -15.848 -43.270 1.00 40.12 194 THR A C 1
ATOM 1577 O O . THR A 1 194 ? 12.858 -15.552 -42.080 1.00 40.12 194 THR A O 1
ATOM 1580 N N . ARG A 1 195 ? 13.834 -16.716 -43.741 1.00 44.84 195 ARG A N 1
ATOM 1581 C CA . ARG A 1 195 ? 15.015 -17.122 -42.981 1.00 44.84 195 ARG A CA 1
ATOM 1582 C C . ARG A 1 195 ? 15.842 -15.861 -42.752 1.00 44.84 195 ARG A C 1
ATOM 1584 O O . ARG A 1 195 ? 16.493 -15.399 -43.681 1.00 44.84 195 ARG A O 1
ATOM 1591 N N . GLU A 1 196 ? 15.781 -15.317 -41.548 1.00 40.84 196 GLU A N 1
ATOM 1592 C CA . GLU A 1 196 ? 16.780 -14.380 -41.053 1.00 40.84 196 GLU A CA 1
ATOM 1593 C C . GLU A 1 196 ? 17.587 -15.079 -39.967 1.00 40.84 196 GLU A C 1
ATOM 1595 O O . GLU A 1 196 ? 17.048 -15.756 -39.086 1.00 40.84 196 GLU A O 1
ATOM 1600 N N . ASP A 1 197 ? 18.898 -14.976 -40.143 1.00 35.41 197 ASP A N 1
ATOM 1601 C CA . ASP A 1 197 ? 19.929 -15.677 -39.407 1.00 35.41 197 ASP A CA 1
ATOM 1602 C C . ASP A 1 197 ? 19.832 -15.487 -37.895 1.00 35.41 197 ASP A C 1
ATOM 1604 O O . ASP A 1 197 ? 19.522 -14.418 -37.363 1.00 35.41 197 ASP A O 1
ATOM 1608 N N . GLY A 1 198 ? 20.164 -16.577 -37.203 1.00 44.47 198 GLY A N 1
ATOM 1609 C CA . GLY A 1 198 ? 20.286 -16.647 -35.761 1.00 44.47 198 GLY A CA 1
ATOM 1610 C C . GLY A 1 198 ? 21.272 -15.617 -35.222 1.00 44.47 198 GLY A C 1
ATOM 1611 O O . GLY A 1 198 ? 22.478 -15.833 -35.190 1.00 44.47 198 GLY A O 1
ATOM 1612 N N . SER A 1 199 ? 20.718 -14.537 -34.692 1.00 35.59 199 SER A N 1
ATOM 1613 C CA . SER A 1 199 ? 21.348 -13.686 -33.695 1.00 35.59 199 SER A CA 1
ATOM 1614 C C . SER A 1 199 ? 20.447 -13.686 -32.464 1.00 35.59 199 SER A C 1
ATOM 1616 O O . SER A 1 199 ? 19.722 -12.737 -32.173 1.00 35.59 199 SER A O 1
ATOM 1618 N N . THR A 1 200 ? 20.452 -14.793 -31.716 1.00 37.25 200 THR A N 1
ATOM 1619 C CA . THR A 1 200 ? 20.041 -14.756 -30.308 1.00 37.25 200 THR A CA 1
ATOM 1620 C C . THR A 1 200 ? 21.110 -13.985 -29.548 1.00 37.25 200 THR A C 1
ATOM 1622 O O . THR A 1 200 ? 21.988 -14.569 -28.908 1.00 37.25 200 THR A O 1
ATOM 1625 N N . GLY A 1 201 ? 21.053 -12.659 -29.651 1.00 33.72 201 GLY A N 1
ATOM 1626 C CA . GLY A 1 201 ? 21.726 -11.766 -28.732 1.00 33.72 201 GLY A CA 1
ATOM 1627 C C . GLY A 1 201 ? 21.166 -12.038 -27.345 1.00 33.72 201 GLY A C 1
ATOM 1628 O O . GLY A 1 201 ? 20.129 -11.502 -26.969 1.00 33.72 201 GLY A O 1
ATOM 1629 N N . LYS A 1 202 ? 21.844 -12.903 -26.585 1.00 36.69 202 LYS A N 1
ATOM 1630 C CA . LYS A 1 202 ? 21.768 -12.891 -25.129 1.00 36.69 202 LYS A CA 1
ATOM 1631 C C . LYS A 1 202 ? 22.265 -11.511 -24.718 1.00 36.69 202 LYS A C 1
ATOM 1633 O O . LYS A 1 202 ? 23.465 -11.307 -24.549 1.00 36.69 202 LYS A O 1
ATOM 1638 N N . THR A 1 203 ? 21.363 -10.538 -24.631 1.00 37.50 203 THR A N 1
ATOM 1639 C CA . THR A 1 203 ? 21.639 -9.319 -23.887 1.00 37.50 203 THR A CA 1
ATOM 1640 C C . THR A 1 203 ? 22.007 -9.794 -22.496 1.00 37.50 203 THR A C 1
ATOM 1642 O O . THR A 1 203 ? 21.206 -10.420 -21.805 1.00 37.50 203 THR A O 1
ATOM 1645 N N . ASN A 1 204 ? 23.271 -9.587 -22.139 1.00 39.75 204 ASN A N 1
ATOM 1646 C CA . ASN A 1 204 ? 23.753 -9.708 -20.778 1.00 39.75 204 ASN A CA 1
ATOM 1647 C C . ASN A 1 204 ? 22.917 -8.702 -19.975 1.00 39.75 204 ASN A C 1
ATOM 1649 O O . ASN A 1 204 ? 23.253 -7.521 -19.917 1.00 39.75 204 ASN A O 1
ATOM 1653 N N . VAL A 1 205 ? 21.748 -9.125 -19.479 1.00 47.50 205 VAL A N 1
ATOM 1654 C CA . VAL A 1 205 ? 20.925 -8.304 -18.598 1.00 47.50 205 VAL A CA 1
ATOM 1655 C C . VAL A 1 205 ? 21.757 -8.192 -17.344 1.00 47.50 205 VAL A C 1
ATOM 1657 O O . VAL A 1 205 ? 21.864 -9.138 -16.568 1.00 47.50 205 VAL A O 1
ATOM 1660 N N . GLN A 1 206 ? 22.436 -7.061 -17.211 1.00 47.28 206 GLN A N 1
ATOM 1661 C CA . GLN A 1 206 ? 23.132 -6.705 -15.996 1.00 47.28 206 GLN A CA 1
ATOM 1662 C C . GLN A 1 206 ? 22.077 -6.779 -14.891 1.00 47.28 206 GLN A C 1
ATOM 1664 O O . GLN A 1 206 ? 21.117 -6.007 -14.893 1.00 47.28 206 GLN A O 1
ATOM 1669 N N . ILE A 1 207 ? 22.198 -7.786 -14.022 1.00 55.19 207 ILE A N 1
ATOM 1670 C CA . ILE A 1 207 ? 21.302 -8.023 -12.888 1.00 55.19 207 ILE A CA 1
ATOM 1671 C C . ILE A 1 207 ? 21.596 -6.910 -11.882 1.00 55.19 207 ILE A C 1
ATOM 1673 O O . ILE A 1 207 ? 22.338 -7.084 -10.921 1.00 55.19 207 ILE A O 1
ATOM 1677 N N . GLY A 1 208 ? 21.123 -5.707 -12.176 1.00 58.75 208 GLY A N 1
ATOM 1678 C CA . GLY A 1 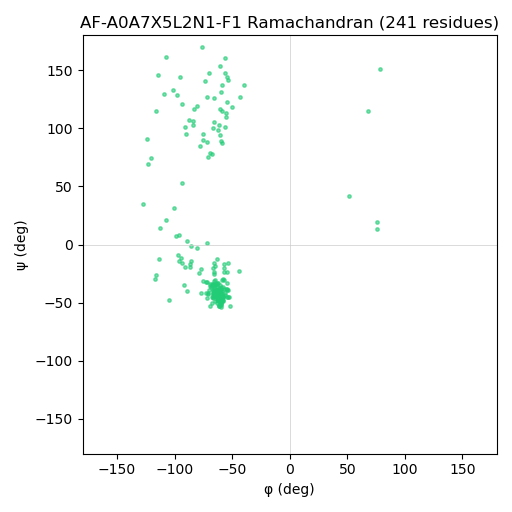208 ? 21.303 -4.560 -11.312 1.00 58.75 208 GLY A CA 1
ATOM 1679 C C . GLY A 1 208 ? 20.130 -4.475 -10.366 1.00 58.75 208 GLY A C 1
ATOM 1680 O O . GLY A 1 208 ? 19.061 -4.020 -10.747 1.00 58.75 208 GLY A O 1
ATOM 1681 N N . ASN A 1 209 ? 20.327 -4.926 -9.136 1.00 80.25 209 ASN A N 1
ATOM 1682 C CA . ASN A 1 209 ? 19.370 -4.710 -8.066 1.00 80.25 209 ASN A CA 1
ATOM 1683 C C . ASN A 1 209 ? 19.690 -3.358 -7.410 1.00 80.25 209 ASN A C 1
ATOM 1685 O O . ASN A 1 209 ? 20.701 -3.231 -6.718 1.00 80.25 209 ASN A O 1
ATOM 1689 N N . ASN A 1 210 ? 18.868 -2.331 -7.645 1.00 91.38 210 ASN A N 1
ATOM 1690 C CA . ASN A 1 210 ? 18.975 -1.080 -6.901 1.00 91.38 210 ASN A CA 1
ATOM 1691 C C . ASN A 1 210 ? 18.396 -1.280 -5.494 1.00 91.38 210 ASN A C 1
ATOM 1693 O O . ASN A 1 210 ? 17.190 -1.174 -5.262 1.00 91.38 210 ASN A O 1
ATOM 1697 N N . GLU A 1 211 ? 19.284 -1.582 -4.553 1.00 91.62 211 GLU A N 1
ATOM 1698 C CA . GLU A 1 211 ? 18.917 -1.928 -3.183 1.00 91.62 211 GLU A CA 1
ATOM 1699 C C . GLU A 1 211 ? 18.260 -0.766 -2.423 1.00 91.62 211 GLU A C 1
ATOM 1701 O O . GLU A 1 211 ? 17.378 -0.990 -1.594 1.00 91.62 211 GLU A O 1
ATOM 1706 N N . ALA A 1 212 ? 18.609 0.485 -2.741 1.00 94.00 212 ALA A N 1
ATOM 1707 C CA . ALA A 1 212 ? 17.986 1.656 -2.125 1.00 94.00 212 ALA A CA 1
ATOM 1708 C C . ALA A 1 212 ? 16.491 1.754 -2.480 1.00 94.00 212 ALA A C 1
ATOM 1710 O O . ALA A 1 212 ? 15.658 1.986 -1.602 1.00 94.00 212 ALA A O 1
ATOM 1711 N N . VAL A 1 213 ? 16.135 1.498 -3.744 1.00 95.00 213 VAL A N 1
ATOM 1712 C CA . VAL A 1 213 ? 14.731 1.442 -4.187 1.00 95.00 213 VAL A CA 1
ATOM 1713 C C . VAL A 1 213 ? 13.979 0.310 -3.485 1.00 95.00 213 VAL A C 1
ATOM 1715 O O . VAL A 1 213 ? 12.860 0.514 -3.006 1.00 95.00 213 VAL A O 1
ATOM 1718 N N . MET A 1 214 ? 14.588 -0.874 -3.376 1.00 94.50 214 MET A N 1
ATOM 1719 C CA . MET A 1 214 ? 13.947 -2.008 -2.702 1.00 94.50 214 MET A CA 1
ATOM 1720 C C . MET A 1 214 ? 13.789 -1.781 -1.202 1.00 94.50 214 MET A C 1
ATOM 1722 O O . MET A 1 214 ? 12.772 -2.178 -0.632 1.00 94.50 214 MET A O 1
ATOM 1726 N N . ARG A 1 215 ? 14.736 -1.084 -0.567 1.00 94.88 215 ARG A N 1
ATOM 1727 C CA . ARG A 1 215 ? 14.629 -0.677 0.835 1.00 94.88 215 ARG A CA 1
ATOM 1728 C C . ARG A 1 215 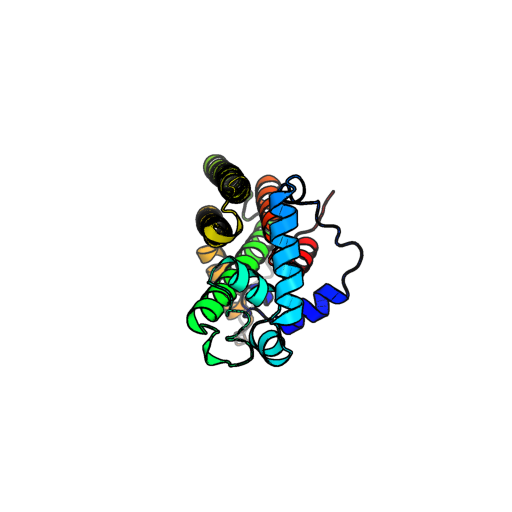? 13.439 0.249 1.057 1.00 94.88 215 ARG A C 1
ATOM 1730 O O . ARG A 1 215 ? 12.637 -0.033 1.939 1.00 94.88 215 ARG A O 1
ATOM 1737 N N . ILE A 1 216 ? 13.267 1.267 0.215 1.00 96.75 216 ILE A N 1
ATOM 1738 C CA . ILE A 1 216 ? 12.100 2.164 0.248 1.00 96.75 216 ILE A CA 1
ATOM 1739 C C . ILE A 1 216 ? 10.792 1.372 0.087 1.00 96.75 216 ILE A C 1
ATOM 1741 O O . ILE A 1 216 ? 9.838 1.586 0.835 1.00 96.75 216 ILE A O 1
ATOM 1745 N N . CYS A 1 217 ? 10.745 0.419 -0.850 1.00 96.81 217 CYS A N 1
ATOM 1746 C CA . CYS A 1 217 ? 9.566 -0.430 -1.043 1.00 96.81 217 CYS A CA 1
ATOM 1747 C C . CYS A 1 217 ? 9.257 -1.276 0.203 1.00 96.81 217 CYS A C 1
ATOM 1749 O O . CYS A 1 217 ? 8.104 -1.331 0.626 1.00 96.81 217 CYS A O 1
ATOM 1751 N N . ARG A 1 218 ? 10.276 -1.892 0.818 1.00 95.62 218 ARG A N 1
ATOM 1752 C CA . ARG A 1 218 ? 10.136 -2.656 2.069 1.00 95.62 218 ARG A CA 1
ATOM 1753 C C . ARG A 1 218 ? 9.667 -1.781 3.226 1.00 95.62 218 ARG A C 1
ATOM 1755 O O . ARG A 1 218 ? 8.754 -2.175 3.941 1.00 95.62 218 ARG A O 1
ATOM 1762 N N . GLU A 1 219 ? 10.225 -0.585 3.385 1.00 95.81 219 GLU A N 1
ATOM 1763 C CA . GLU A 1 219 ? 9.780 0.358 4.414 1.00 95.81 219 GLU A CA 1
ATOM 1764 C C . GLU A 1 219 ? 8.312 0.750 4.221 1.00 95.81 219 GLU A C 1
ATOM 1766 O O . GLU A 1 219 ? 7.557 0.782 5.191 1.00 95.81 219 GLU A O 1
ATOM 1771 N N . PHE A 1 220 ? 7.859 0.955 2.981 1.00 97.25 220 PHE A N 1
ATOM 1772 C CA . PHE A 1 220 ? 6.444 1.220 2.733 1.00 97.25 220 PHE A CA 1
ATOM 1773 C C . PHE A 1 220 ? 5.549 0.004 3.029 1.00 97.25 220 PHE A C 1
ATOM 1775 O O . PHE A 1 220 ? 4.454 0.178 3.558 1.00 97.25 220 PHE A O 1
ATOM 1782 N N . ILE A 1 221 ? 6.009 -1.228 2.770 1.00 96.50 221 ILE A N 1
ATOM 1783 C CA . ILE A 1 221 ? 5.298 -2.445 3.206 1.00 96.50 221 ILE A CA 1
ATOM 1784 C C . ILE A 1 221 ? 5.185 -2.507 4.730 1.00 96.50 221 ILE A C 1
ATOM 1786 O O . ILE A 1 221 ? 4.097 -2.744 5.245 1.00 96.50 221 ILE A O 1
ATOM 1790 N N . ILE A 1 222 ? 6.264 -2.218 5.459 1.00 94.50 222 ILE A N 1
ATOM 1791 C CA . ILE A 1 222 ? 6.251 -2.168 6.928 1.00 94.50 222 ILE A CA 1
ATOM 1792 C C . ILE A 1 222 ? 5.241 -1.122 7.439 1.00 94.50 222 ILE A C 1
ATOM 1794 O O . ILE A 1 222 ? 4.559 -1.349 8.439 1.00 94.50 222 ILE A O 1
ATOM 1798 N N . LEU A 1 223 ? 5.096 0.018 6.755 1.00 94.06 223 LEU A N 1
ATOM 1799 C CA . LEU A 1 223 ? 4.086 1.029 7.096 1.00 94.06 223 LEU A CA 1
ATOM 1800 C C . LEU A 1 223 ? 2.648 0.573 6.831 1.00 94.06 223 LEU A C 1
ATOM 1802 O O . LEU A 1 223 ? 1.755 0.916 7.601 1.00 94.06 223 LEU A O 1
ATOM 1806 N N . MET A 1 224 ? 2.430 -0.183 5.756 1.00 95.31 224 MET A N 1
ATOM 1807 C CA . MET A 1 224 ? 1.116 -0.697 5.367 1.00 95.31 224 MET A CA 1
ATOM 1808 C C . MET A 1 224 ? 0.692 -1.931 6.176 1.00 95.31 224 MET A C 1
ATOM 1810 O O . MET A 1 224 ? -0.505 -2.170 6.320 1.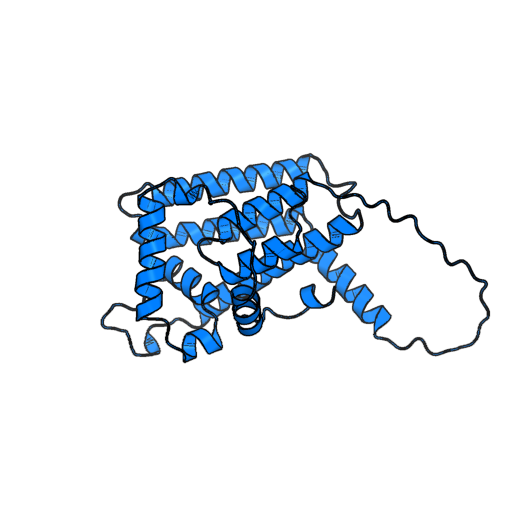00 95.31 224 MET A O 1
ATOM 1814 N N . ALA A 1 225 ? 1.634 -2.694 6.736 1.00 92.88 225 ALA A N 1
ATOM 1815 C CA . ALA A 1 225 ? 1.372 -3.982 7.381 1.00 92.88 225 ALA A CA 1
ATOM 1816 C C . ALA A 1 225 ? 0.318 -3.960 8.508 1.00 92.88 225 ALA A C 1
ATOM 1818 O O . ALA A 1 225 ? -0.488 -4.888 8.552 1.00 92.88 225 ALA A O 1
ATOM 1819 N N . PRO A 1 226 ? 0.233 -2.933 9.380 1.00 89.31 226 PRO A N 1
ATOM 1820 C CA . PRO A 1 226 ? -0.801 -2.901 10.420 1.00 89.31 226 PRO A CA 1
ATOM 1821 C C . PRO A 1 226 ? -2.236 -2.760 9.892 1.00 89.31 226 PRO A C 1
ATOM 1823 O O . PRO A 1 226 ? -3.182 -3.075 10.608 1.00 89.31 226 PRO A O 1
ATOM 1826 N N . VAL A 1 227 ? -2.415 -2.276 8.657 1.00 89.44 227 VAL A N 1
ATOM 1827 C CA . VAL A 1 227 ? -3.740 -1.951 8.090 1.00 89.44 227 VAL A CA 1
ATOM 1828 C C . VAL A 1 227 ? -4.111 -2.795 6.878 1.00 89.44 227 VAL A C 1
ATOM 1830 O O . VAL A 1 227 ? -5.285 -3.075 6.670 1.00 89.44 227 VAL A O 1
ATOM 1833 N N . ALA A 1 228 ? -3.115 -3.228 6.110 1.00 94.12 228 ALA A N 1
ATOM 1834 C CA . ALA A 1 228 ? -3.247 -4.120 4.970 1.00 94.12 228 ALA A CA 1
ATOM 1835 C C . ALA A 1 228 ? -2.351 -5.342 5.197 1.00 94.12 228 ALA A C 1
ATOM 1837 O O . ALA A 1 228 ? -1.292 -5.472 4.581 1.00 94.12 228 ALA A O 1
ATOM 1838 N N . CYS A 1 229 ? -2.729 -6.174 6.163 1.00 90.94 229 CYS A N 1
ATOM 1839 C CA . CYS A 1 229 ? -1.890 -7.232 6.719 1.00 90.94 229 CYS A CA 1
ATOM 1840 C C . CYS A 1 229 ? -1.615 -8.334 5.693 1.00 90.94 229 CYS A C 1
ATOM 1842 O O . CYS A 1 229 ? -0.458 -8.682 5.440 1.00 90.94 229 CYS A O 1
ATOM 1844 N N . ASP A 1 230 ? -2.668 -8.846 5.059 1.00 93.12 230 ASP A N 1
ATOM 1845 C CA . ASP A 1 230 ? -2.566 -9.996 4.164 1.00 93.12 230 ASP A CA 1
ATOM 1846 C C . ASP A 1 230 ? -1.877 -9.612 2.854 1.00 93.12 230 ASP A C 1
ATOM 1848 O O . ASP A 1 230 ? -0.966 -10.308 2.391 1.00 93.12 230 ASP A O 1
ATOM 1852 N N . LEU A 1 231 ? -2.220 -8.442 2.305 1.00 95.31 231 LEU A N 1
ATOM 1853 C CA . LEU A 1 231 ? -1.540 -7.915 1.128 1.00 95.31 231 LEU A CA 1
ATOM 1854 C C . LEU A 1 231 ? -0.067 -7.590 1.414 1.00 95.31 231 LEU A C 1
ATOM 1856 O O . LEU A 1 231 ? 0.797 -7.949 0.613 1.00 95.31 231 LEU A O 1
ATOM 1860 N N . SER A 1 232 ? 0.242 -6.944 2.544 1.00 94.75 232 SER A N 1
ATOM 1861 C CA . SER A 1 232 ? 1.630 -6.638 2.921 1.00 94.75 232 SER A CA 1
ATOM 1862 C C . SER A 1 232 ? 2.467 -7.906 3.069 1.00 94.75 232 SER A C 1
ATOM 1864 O O . SER A 1 232 ? 3.598 -7.940 2.589 1.00 94.75 232 SER A O 1
ATOM 1866 N N . ARG A 1 233 ? 1.904 -8.974 3.651 1.00 92.00 233 ARG A N 1
ATOM 1867 C CA . ARG A 1 233 ? 2.570 -10.278 3.791 1.00 92.00 233 ARG A CA 1
ATOM 1868 C C . ARG A 1 233 ? 2.931 -10.886 2.440 1.00 92.00 233 ARG A C 1
ATOM 1870 O O . ARG A 1 233 ? 4.068 -11.311 2.241 1.00 92.00 233 ARG A O 1
ATOM 1877 N N . MET A 1 234 ? 1.993 -10.886 1.497 1.00 91.69 234 MET A N 1
ATOM 1878 C CA . MET A 1 234 ? 2.259 -11.371 0.142 1.00 91.69 234 MET A CA 1
ATOM 1879 C C . MET A 1 234 ? 3.327 -10.548 -0.575 1.00 91.69 234 MET A C 1
ATOM 1881 O O . MET A 1 234 ? 4.243 -11.101 -1.180 1.00 91.69 234 MET A O 1
ATOM 1885 N N . LEU A 1 235 ? 3.219 -9.221 -0.500 1.00 93.38 235 LEU A N 1
ATOM 1886 C CA . LEU A 1 235 ? 4.159 -8.317 -1.155 1.00 93.38 235 LEU A CA 1
ATOM 1887 C C . LEU A 1 235 ? 5.565 -8.427 -0.567 1.00 93.38 235 LEU A C 1
ATOM 1889 O O . LEU A 1 235 ? 6.537 -8.367 -1.316 1.00 93.38 235 LEU A O 1
ATOM 1893 N N . TRP A 1 236 ? 5.671 -8.616 0.749 1.00 92.12 236 TRP A N 1
ATOM 1894 C CA . TRP A 1 236 ? 6.942 -8.824 1.437 1.00 92.12 236 TRP A CA 1
ATOM 1895 C C . TRP A 1 236 ? 7.680 -10.055 0.904 1.00 92.12 236 TRP A C 1
ATOM 1897 O O . TRP A 1 236 ? 8.863 -9.968 0.577 1.00 92.12 236 TRP A O 1
ATOM 1907 N N . MET A 1 237 ? 6.964 -11.172 0.742 1.00 87.62 237 MET A N 1
ATOM 1908 C CA . MET A 1 237 ? 7.523 -12.407 0.186 1.00 87.62 237 MET A CA 1
ATOM 1909 C C . MET A 1 237 ? 7.965 -12.241 -1.273 1.00 87.62 237 MET A C 1
ATOM 1911 O O . MET A 1 237 ? 9.030 -12.721 -1.653 1.00 87.62 237 MET A O 1
ATOM 1915 N N . GLU A 1 238 ? 7.183 -11.528 -2.086 1.00 85.94 238 GLU A N 1
ATOM 1916 C CA . GLU A 1 238 ? 7.468 -11.351 -3.517 1.00 85.94 238 GLU A CA 1
ATOM 1917 C C . GLU A 1 238 ? 8.698 -10.476 -3.794 1.00 85.94 238 GLU A C 1
ATOM 1919 O O . GLU A 1 238 ? 9.417 -10.689 -4.777 1.00 85.94 238 GLU A O 1
ATOM 1924 N N . ILE A 1 239 ? 8.955 -9.463 -2.963 1.00 86.50 239 ILE A N 1
ATOM 1925 C CA . ILE A 1 239 ? 10.098 -8.573 -3.192 1.00 86.50 239 ILE A CA 1
ATOM 1926 C C . ILE A 1 239 ? 11.415 -9.077 -2.600 1.00 86.50 239 ILE A C 1
ATOM 1928 O O . ILE A 1 239 ? 12.441 -8.440 -2.834 1.00 86.50 239 ILE A O 1
ATOM 1932 N N . GLY A 1 240 ? 11.396 -10.235 -1.932 1.00 67.38 240 GLY A N 1
ATOM 1933 C CA . GLY A 1 240 ? 12.575 -10.945 -1.454 1.00 67.38 240 GLY A CA 1
ATOM 1934 C C . GLY A 1 240 ? 13.308 -10.216 -0.327 1.00 67.38 240 GLY A C 1
ATOM 1935 O O . GLY A 1 240 ? 13.912 -9.156 -0.507 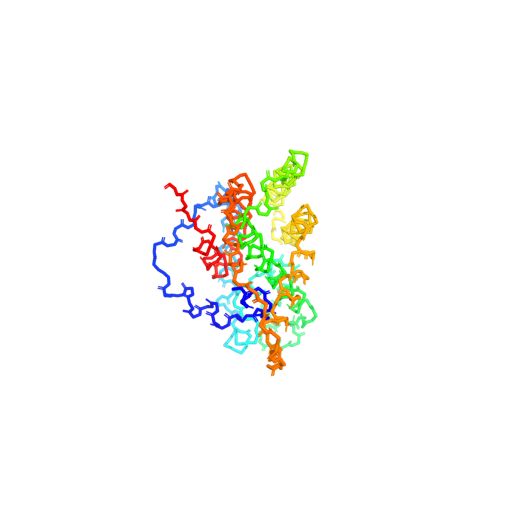1.00 67.38 240 GLY A O 1
ATOM 1936 N N . THR A 1 241 ? 13.326 -10.826 0.852 1.00 55.69 241 THR A N 1
ATOM 1937 C CA . THR A 1 241 ? 14.314 -10.523 1.886 1.00 55.69 241 THR A CA 1
ATOM 1938 C C . THR A 1 241 ? 15.622 -11.208 1.509 1.00 55.69 241 THR A C 1
ATOM 1940 O O . THR A 1 241 ? 15.902 -12.312 1.967 1.00 55.69 241 THR A O 1
ATOM 1943 N N . ASN A 1 242 ? 16.445 -10.573 0.677 1.00 40.50 242 ASN A N 1
ATOM 1944 C CA . ASN A 1 242 ? 17.878 -10.771 0.870 1.00 40.50 242 ASN A CA 1
ATOM 1945 C C . ASN A 1 242 ? 18.224 -10.005 2.153 1.00 40.50 242 ASN A C 1
ATOM 1947 O O . ASN A 1 242 ? 18.462 -8.798 2.109 1.00 40.50 242 ASN A O 1
ATOM 1951 N N . ILE A 1 243 ? 18.099 -10.692 3.291 1.00 37.34 243 ILE A N 1
ATOM 1952 C CA . ILE A 1 243 ? 18.826 -10.352 4.518 1.00 37.34 243 ILE A CA 1
ATOM 1953 C C . ILE A 1 243 ? 20.198 -11.003 4.391 1.00 37.34 243 ILE A C 1
ATOM 1955 O O . ILE A 1 243 ? 20.231 -12.195 4.009 1.00 37.34 243 ILE A O 1
#

Foldseek 3Di:
DVVLVDADDQVVLVVVLVVDDPLDQDAFPLVVDPLSVVLLVVLVVVCVVAVDPVNCVPQNSLLSSLLLLADPDQPPVNPPDPVRDDPVSSVVSSVLLRLLLSLLLLLLVCLQLVVCVVQDPVLLVQLVVLLVVLVVQLVVCRPDPCVSVSSNSNSVSLSSSSVSSCVSSVSVVSVVVVVVVVVVVPDPDPPPDDDDDDDPPPPPRPRRRPVSNLVSSSSSLSSSCSRNVSSSSVSSVSSDPPD

Radius of gyration: 20.61 Å; Cα contacts (8 Å, |Δi|>4): 218; chains: 1; bounding box: 52×34×67 Å

Sequence (243 aa):
MDEILTPLNHREIEYNAKKLSGCDIPDSFLYKSDQARALFDWVSQNGSKVFDDDLIMDYGTDCLRLYLLFENTPKEHDAPFYESWNEGALEGMYKFLGRYRRMILAASVWNRRGGYCSASEKSIETMRQALEQTQKKIAQCLNRENTITNRHNFVSALMELLNVLQRELKIGEIVTQIRKHAVSEAVPKKAWSTREDGSTGKTNVQIGNNEAVMRICREFIILMAPVACDLSRMLWMEIGTNI